Protein AF-0000000076756247 (afdb_homodimer)

Nearest PDB structures (foldseek):
  2rk9-assembly1_B  TM=7.436E-01  e=1.349E-07  Vibrio splendidus 12B01
  2rk9-assembly1_A  TM=7.660E-01  e=2.528E-07  Vibrio splendidus 12B01
  5umw-assembly3_D  TM=4.511E-01  e=8.164E-08  Streptomyces sp. CB03234
  5umw-assembly2_B  TM=4.394E-01  e=9.257E-08  Streptomyces sp. CB03234
  3ghj-assembly1_A-2  TM=4.631E-01  e=1.006E-06  uncultured bacterium

Radius of gyration: 17.35 Å; Cα contacts (8 Å, |Δi|>4): 546; chains: 2; bounding box: 45×48×36 Å

Sequence (230 aa):
MKYDNFFFPADDLATSCRFYQDVLDLPVKFDFSENGMVAFRVGNEEAAIILKERKKFPDMAPTLWIEVEDVRAKYAVLQGRNIRFLSEPFRIRTGWAVEFVDPSSNRLGLVDYQEMKYDNFFFPADDLATSCRFYQDVLDLPVKFDFSENGMVAFRVGNEEAAIILKERKKFPDMAPTLWIEVEDVRAKYAVLQGRNIRFLSEPFRIRTGWAVEFVDPSSNRLGLVDYQE

InterPro domains:
  IPR004360 Glyoxalase/fosfomycin resistance/dioxygenase domain [PF00903] (6-108)
  IPR029068 Glyoxalase/Bleomycin resistance protein/Dihydroxybiphenyl dioxygenase [G3DSA:3.10.180.10] (2-114)
  IPR029068 Glyoxalase/Bleomycin resistance protein/Dihydroxybiphenyl dioxygenase [SSF54593] (1-110)
  IPR037523 Vicinal oxygen chelate (VOC), core domain [PS51819] (2-113)

pLDDT: mean 95.87, std 4.54, range [67.0, 98.88]

Solvent-accessible surface area (backbone atoms only — not comparable to full-atom values): 12115 Å² total; per-residue (Å²): 86,38,72,43,38,36,34,36,46,18,78,46,54,70,64,38,49,49,42,44,36,71,71,67,64,29,53,77,69,44,83,40,59,94,78,35,27,39,26,28,34,40,58,85,50,86,35,31,46,31,39,34,18,31,89,80,37,73,82,57,53,62,29,47,29,34,34,45,85,48,40,65,62,50,49,60,68,45,57,82,48,100,61,53,60,78,50,70,75,41,81,51,100,55,17,34,30,35,38,32,38,48,92,56,65,48,43,36,30,39,28,22,68,60,120,85,39,74,42,39,36,35,36,45,18,80,46,54,71,65,40,49,50,42,43,36,71,72,66,64,28,51,78,67,44,83,41,59,94,77,34,27,40,26,26,34,40,58,86,49,86,37,32,46,30,39,34,20,32,90,79,36,74,82,57,52,62,30,45,30,34,34,45,84,49,41,66,63,51,49,60,69,46,57,83,47,101,62,53,62,76,48,71,74,41,81,51,98,55,16,35,31,35,37,32,37,49,91,56,65,48,40,37,30,38,29,21,69,63,118

Foldseek 3Di:
DAWAEKEAEDQDLVVVVCCCCVVVVWDWPDDPVVQQKTWTDDPPDNYTYMYGYCVNVVPDHTETEDEDAAAQVVCVVCVPPPWAWPDDWDADPQGIKTWTADPVRHIYMYGYRPD/DAWAEKEAEDQDLVVVVCCCCVVVVWDWPDDPVVQQKTWTDDPPDNYTYMYGYCVNVVPDHTETEDEDAAPQVVCVVCVPPPWAWPDDWDADPQGIKTWTADPVRHIYMYDYRPD

Secondary structure (DSSP, 8-state):
-EEEEEEEEESSHHHHHHIIIIIS-PPEEEEEGGGTEEEEE-TT-SSEEEEEETTT-TT---EEEEE-S-HHHHHHHHBTBS-EESS--EEETTEEEEEEE-TT--EEEEE----/-EEEEEEEEESSHHHHHHIIIIIS-PPEEEEEGGGTEEEEE-TT-SSEEEEEETTT-TT---EEEEE-S-HHHHHHHHBTBS-EESS--EEETTEEEEEEE-TT--EEEEE----

Structure (mmCIF, N/CA/C/O backbone):
data_AF-0000000076756247-model_v1
#
loop_
_entity.id
_entity.type
_entity.pdbx_description
1 polymer 'VOC domain-containing protein'
#
loop_
_atom_site.group_PDB
_atom_site.id
_atom_site.type_symbol
_atom_site.label_atom_id
_atom_site.label_alt_id
_atom_site.label_comp_id
_atom_site.label_asym_id
_atom_site.label_entity_id
_atom_site.label_seq_id
_atom_site.pdbx_PDB_ins_code
_atom_site.Cartn_x
_atom_site.Cartn_y
_atom_site.Cartn_z
_atom_site.occupancy
_atom_site.B_iso_or_equiv
_atom_site.auth_seq_id
_atom_site.auth_comp_id
_atom_site.auth_asym_id
_atom_site.auth_atom_id
_atom_site.pdbx_PDB_model_num
ATOM 1 N N . MET A 1 1 ? 0.875 5.777 16.453 1 92.69 1 MET A N 1
ATOM 2 C CA . MET A 1 1 ? 0.542 5.688 15.031 1 92.69 1 MET A CA 1
ATOM 3 C C . MET A 1 1 ? 0.759 4.27 14.508 1 92.69 1 MET A C 1
ATOM 5 O O . MET A 1 1 ? 1.724 3.605 14.891 1 92.69 1 MET A O 1
ATOM 9 N N . LYS A 1 2 ? -0.115 3.758 13.711 1 96.31 2 LYS A N 1
ATOM 10 C CA . LYS A 1 2 ? -0.003 2.457 13.055 1 96.31 2 LYS A CA 1
ATOM 11 C C . LYS A 1 2 ? -0.752 2.441 11.727 1 96.31 2 LYS A C 1
ATOM 13 O O . LYS A 1 2 ? -1.553 3.338 11.453 1 96.31 2 LYS A O 1
ATOM 18 N N . TYR A 1 3 ? -0.397 1.493 10.875 1 97.94 3 TYR A N 1
ATOM 19 C CA . TYR A 1 3 ? -1.181 1.31 9.664 1 97.94 3 TYR A CA 1
ATOM 20 C C . TYR A 1 3 ? -2.609 0.896 9.992 1 97.94 3 TYR A C 1
ATOM 22 O O . TYR A 1 3 ? -2.834 0.069 10.875 1 97.94 3 TYR A O 1
ATOM 30 N N . ASP A 1 4 ? -3.529 1.491 9.375 1 97.94 4 ASP A N 1
ATOM 31 C CA . ASP A 1 4 ? -4.91 1.051 9.555 1 97.94 4 ASP A CA 1
ATOM 32 C C . ASP A 1 4 ? -5.336 0.115 8.422 1 97.94 4 ASP A C 1
ATOM 34 O O . ASP A 1 4 ? -5.547 -1.079 8.648 1 97.94 4 ASP A O 1
ATOM 38 N N . ASN A 1 5 ? -5.504 0.625 7.156 1 98.19 5 ASN A N 1
ATOM 39 C CA . ASN A 1 5 ? -5.855 -0.194 6 1 98.19 5 ASN A CA 1
ATOM 40 C C . ASN A 1 5 ? -5.273 0.379 4.711 1 98.19 5 ASN A C 1
ATOM 42 O O . ASN A 1 5 ? -4.926 1.559 4.652 1 98.19 5 ASN A O 1
ATOM 46 N N . PHE A 1 6 ? -5.148 -0.53 3.723 1 98.69 6 PHE A N 1
ATOM 47 C CA . PHE A 1 6 ? -4.734 -0.19 2.367 1 98.69 6 PHE A CA 1
ATOM 48 C C . PHE A 1 6 ? -5.887 -0.378 1.386 1 98.69 6 PHE A C 1
ATOM 50 O O . PHE A 1 6 ? -6.492 -1.451 1.33 1 98.69 6 PHE A O 1
ATOM 57 N N . PHE A 1 7 ? -6.168 0.635 0.659 1 98.75 7 PHE A N 1
ATOM 58 C CA . PHE A 1 7 ? -7.309 0.591 -0.248 1 98.75 7 PHE A CA 1
ATOM 59 C C . PHE A 1 7 ? -6.844 0.534 -1.699 1 98.75 7 PHE A C 1
ATOM 61 O O . PHE A 1 7 ? -5.914 1.242 -2.086 1 98.75 7 PHE A O 1
ATOM 68 N N . PHE A 1 8 ? -7.492 -0.319 -2.48 1 98.88 8 PHE A N 1
ATOM 69 C CA . PHE A 1 8 ? -7.293 -0.397 -3.922 1 98.88 8 PHE A CA 1
ATOM 70 C C . PHE A 1 8 ? -8.633 -0.388 -4.652 1 98.88 8 PHE A C 1
ATOM 72 O O . PHE A 1 8 ? -9.602 -0.989 -4.191 1 98.88 8 PHE A O 1
ATOM 79 N N . PRO A 1 9 ? -8.648 0.328 -5.801 1 98.81 9 PRO A N 1
ATOM 80 C CA . PRO A 1 9 ? -9.852 0.225 -6.625 1 98.81 9 PRO A CA 1
ATOM 81 C C . PRO A 1 9 ? -9.992 -1.138 -7.297 1 98.81 9 PRO A C 1
ATOM 83 O O . PRO A 1 9 ? -8.992 -1.79 -7.598 1 98.81 9 PRO A O 1
ATOM 86 N N . ALA A 1 10 ? -11.188 -1.564 -7.5 1 98.75 10 ALA A N 1
ATOM 87 C CA . ALA A 1 10 ? -11.531 -2.752 -8.281 1 98.75 10 ALA A CA 1
ATOM 88 C C . ALA A 1 10 ? -12.477 -2.406 -9.422 1 98.75 10 ALA A C 1
ATOM 90 O O . ALA A 1 10 ? -13.547 -1.838 -9.203 1 98.75 10 ALA A O 1
ATOM 91 N N . ASP A 1 11 ? -12.117 -2.674 -10.672 1 98.44 11 ASP A N 1
ATOM 92 C CA . ASP A 1 11 ? -13 -2.473 -11.82 1 98.44 11 ASP A CA 1
ATOM 93 C C . ASP A 1 11 ? -14.164 -3.457 -11.797 1 98.44 11 ASP A C 1
ATOM 95 O O . ASP A 1 11 ? -15.297 -3.094 -12.117 1 98.44 11 ASP A O 1
ATOM 99 N N . ASP A 1 12 ? -13.898 -4.664 -11.492 1 97.75 12 ASP A N 1
ATOM 100 C CA . ASP A 1 12 ? -14.836 -5.75 -11.234 1 97.75 12 ASP A CA 1
ATOM 101 C C . ASP A 1 12 ? -14.508 -6.473 -9.93 1 97.75 12 ASP A C 1
ATOM 103 O O . ASP A 1 12 ? -13.5 -7.168 -9.836 1 97.75 12 ASP A O 1
ATOM 107 N N . LEU A 1 13 ? -15.406 -6.289 -8.969 1 98.12 13 LEU A N 1
ATOM 108 C CA . LEU A 1 13 ? -15.109 -6.738 -7.613 1 98.12 13 LEU A CA 1
ATOM 109 C C . LEU A 1 13 ? -14.938 -8.25 -7.57 1 98.12 13 LEU A C 1
ATOM 111 O O . LEU A 1 13 ? -14.016 -8.758 -6.922 1 98.12 13 LEU A O 1
ATOM 115 N N . ALA A 1 14 ? -15.82 -8.992 -8.234 1 97.31 14 ALA A N 1
ATOM 116 C CA . ALA A 1 14 ? -15.75 -10.453 -8.227 1 97.31 14 ALA A CA 1
ATOM 117 C C . ALA A 1 14 ? -14.43 -10.945 -8.812 1 97.31 14 ALA A C 1
ATOM 119 O O . ALA A 1 14 ? -13.797 -11.844 -8.25 1 97.31 14 ALA A O 1
ATOM 120 N N . THR A 1 15 ? -14.039 -10.406 -9.93 1 97.06 15 THR A N 1
ATOM 121 C CA . THR A 1 15 ? -12.781 -10.766 -10.57 1 97.06 15 THR A CA 1
ATOM 122 C C . THR A 1 15 ? -11.602 -10.445 -9.664 1 97.06 15 THR A C 1
ATOM 124 O O . THR A 1 15 ? -10.68 -11.25 -9.523 1 97.06 15 THR A O 1
ATOM 127 N N . SER A 1 16 ? -11.602 -9.289 -9.102 1 97.81 16 SER A N 1
ATOM 128 C CA . SER A 1 16 ? -10.531 -8.906 -8.188 1 97.81 16 SER A CA 1
ATOM 129 C C . SER A 1 16 ? -10.477 -9.82 -6.977 1 97.81 16 SER A C 1
ATOM 131 O O . SER A 1 16 ? -9.391 -10.227 -6.543 1 97.81 16 SER A O 1
ATOM 133 N N . CYS A 1 17 ? -11.586 -10.117 -6.426 1 97.75 17 CYS A N 1
ATOM 134 C CA . CYS A 1 17 ? -11.625 -10.992 -5.258 1 97.75 17 CYS A CA 1
ATOM 135 C C . CYS A 1 17 ? -11.023 -12.352 -5.57 1 97.75 17 CYS A C 1
ATOM 137 O O . CYS A 1 17 ? -10.281 -12.914 -4.762 1 97.75 17 CYS A O 1
ATOM 139 N N . ARG A 1 18 ? -11.328 -12.898 -6.699 1 96.06 18 ARG A N 1
ATOM 140 C CA . ARG A 1 18 ? -10.758 -14.18 -7.109 1 96.06 18 ARG A CA 1
ATOM 141 C C . ARG A 1 18 ? -9.234 -14.094 -7.191 1 96.06 18 ARG A C 1
ATOM 143 O O . ARG A 1 18 ? -8.531 -15.023 -6.793 1 96.06 18 ARG A O 1
ATOM 150 N N . PHE A 1 19 ? -8.797 -13 -7.656 1 96.75 19 PHE A N 1
ATOM 151 C CA . PHE A 1 19 ? -7.355 -12.789 -7.758 1 96.75 19 PHE A CA 1
ATOM 152 C C . PHE A 1 19 ? -6.711 -12.781 -6.375 1 96.75 19 PHE A C 1
ATOM 154 O O . PHE A 1 19 ? -5.727 -13.484 -6.137 1 96.75 19 PHE A O 1
ATOM 161 N N . TYR A 1 20 ? -7.203 -11.992 -5.484 1 97.88 20 TYR A N 1
ATOM 162 C CA . TYR A 1 20 ? -6.613 -11.836 -4.16 1 97.88 20 TYR A CA 1
ATOM 163 C C . TYR A 1 20 ? -6.707 -13.133 -3.365 1 97.88 20 TYR A C 1
ATOM 165 O O . TYR A 1 20 ? -5.801 -13.469 -2.602 1 97.88 20 TYR A O 1
ATOM 173 N N . GLN A 1 21 ? -7.758 -13.898 -3.578 1 96.12 21 GLN A N 1
ATOM 174 C CA . GLN A 1 21 ? -7.93 -15.156 -2.857 1 96.12 21 GLN A CA 1
ATOM 175 C C . GLN A 1 21 ? -7.094 -16.266 -3.479 1 96.12 21 GLN A C 1
ATOM 177 O O . GLN A 1 21 ? -6.355 -16.969 -2.777 1 96.12 21 GLN A O 1
ATOM 182 N N . ASP A 1 22 ? -7.16 -16.438 -4.758 1 90.12 22 ASP A N 1
ATOM 183 C CA . ASP A 1 22 ? -6.625 -17.625 -5.41 1 90.12 22 ASP A CA 1
ATOM 184 C C . ASP A 1 22 ? -5.164 -17.422 -5.801 1 90.12 22 ASP A C 1
ATOM 186 O O . ASP A 1 22 ? -4.383 -18.375 -5.812 1 90.12 22 ASP A O 1
ATOM 190 N N . VAL A 1 23 ? -4.895 -16.203 -6.16 1 89 23 VAL A N 1
ATOM 191 C CA . VAL A 1 23 ? -3.539 -15.938 -6.637 1 89 23 VAL A CA 1
ATOM 192 C C . VAL A 1 23 ? -2.654 -15.516 -5.469 1 89 23 VAL A C 1
ATOM 194 O O . VAL A 1 23 ? -1.531 -16 -5.324 1 89 23 VAL A O 1
ATOM 197 N N . LEU A 1 24 ? -3.131 -14.656 -4.617 1 94 24 LEU A N 1
ATOM 198 C CA . LEU A 1 24 ? -2.32 -14.141 -3.521 1 94 24 LEU A CA 1
ATOM 199 C C . LEU A 1 24 ? -2.525 -14.961 -2.252 1 94 24 LEU A C 1
ATOM 201 O O . LEU A 1 24 ? -1.785 -14.805 -1.28 1 94 24 LEU A O 1
ATOM 205 N N . ASP A 1 25 ? -3.525 -15.82 -2.289 1 94.44 25 ASP A N 1
ATOM 206 C CA . ASP A 1 25 ? -3.822 -16.688 -1.152 1 94.44 25 ASP A CA 1
ATOM 207 C C . ASP A 1 25 ? -4.164 -15.867 0.089 1 94.44 25 ASP A C 1
ATOM 209 O O . ASP A 1 25 ? -3.688 -16.172 1.187 1 94.44 25 ASP A O 1
ATOM 213 N N . LEU A 1 26 ? -4.91 -14.82 -0.09 1 97.56 26 LEU A N 1
ATOM 214 C CA . LEU A 1 26 ? -5.34 -14 1.037 1 97.56 26 LEU A CA 1
ATOM 215 C C . LEU A 1 26 ? -6.789 -14.305 1.407 1 97.56 26 LEU A C 1
ATOM 217 O O . LEU A 1 26 ? -7.684 -14.203 0.565 1 97.56 26 LEU A O 1
ATOM 221 N N . PRO A 1 27 ? -6.98 -14.648 2.67 1 97.94 27 PRO A N 1
ATOM 222 C CA . PRO A 1 27 ? -8.367 -14.898 3.084 1 97.94 27 PRO A CA 1
ATOM 223 C C . PRO A 1 27 ? -9.18 -13.617 3.234 1 97.94 27 PRO A C 1
ATOM 225 O O . PRO A 1 27 ? -8.625 -12.57 3.598 1 97.94 27 PRO A O 1
ATOM 228 N N . VAL A 1 28 ? -10.484 -13.766 3.07 1 98.38 28 VAL A N 1
ATOM 229 C CA . VAL A 1 28 ? -11.391 -12.641 3.289 1 98.38 28 VAL A CA 1
ATOM 230 C C . VAL A 1 28 ? -11.5 -12.352 4.785 1 98.38 28 VAL A C 1
ATOM 232 O O . VAL A 1 28 ? -11.711 -13.258 5.59 1 98.38 28 VAL A O 1
ATOM 235 N N . LYS A 1 29 ? -11.297 -11.117 5.148 1 98.19 29 LYS A N 1
ATOM 236 C CA . LYS A 1 29 ? -11.461 -10.648 6.523 1 98.19 29 LYS A CA 1
ATOM 237 C C . LYS A 1 29 ? -12.898 -10.203 6.781 1 98.19 29 LYS A C 1
ATOM 239 O O . LYS A 1 29 ? -13.508 -10.594 7.777 1 98.19 29 LYS A O 1
ATOM 244 N N . PHE A 1 30 ? -13.43 -9.312 5.875 1 97.38 30 PHE A N 1
ATOM 245 C CA . PHE A 1 30 ? -14.812 -8.852 5.871 1 97.38 30 PHE A CA 1
ATOM 246 C C . PHE A 1 30 ? -15.359 -8.781 4.449 1 97.38 30 PHE A C 1
ATOM 248 O O . PHE A 1 30 ? -14.672 -8.312 3.539 1 97.38 30 PHE A O 1
ATOM 255 N N . ASP A 1 31 ? -16.562 -9.281 4.359 1 97.81 31 ASP A N 1
ATOM 256 C CA . ASP A 1 31 ? -17.234 -9.242 3.066 1 97.81 31 ASP A CA 1
ATOM 257 C C . ASP A 1 31 ? -18.406 -8.266 3.094 1 97.81 31 ASP A C 1
ATOM 259 O O . ASP A 1 31 ? -19.484 -8.594 3.598 1 97.81 31 ASP A O 1
ATOM 263 N N . PHE A 1 32 ? -18.156 -7.121 2.553 1 96.56 32 PHE A N 1
ATOM 264 C CA . PHE A 1 32 ? -19.203 -6.113 2.367 1 96.56 32 PHE A CA 1
ATOM 265 C C . PHE A 1 32 ? -19.469 -5.883 0.886 1 96.56 32 PHE A C 1
ATOM 267 O O . PHE A 1 32 ? -19.578 -4.734 0.441 1 96.56 32 PHE A O 1
ATOM 274 N N . SER A 1 33 ? -19.453 -6.887 0.134 1 96.25 33 SER A N 1
ATOM 275 C CA . SER A 1 33 ? -19.609 -6.801 -1.316 1 96.25 33 SER A CA 1
ATOM 276 C C . SER A 1 33 ? -20.906 -6.105 -1.702 1 96.25 33 SER A C 1
ATOM 278 O O . SER A 1 33 ? -20.969 -5.434 -2.734 1 96.25 33 SER A O 1
ATOM 280 N N . GLU A 1 34 ? -21.938 -6.27 -0.899 1 96 34 GLU A N 1
ATOM 281 C CA . GLU A 1 34 ? -23.188 -5.566 -1.158 1 96 34 GLU A CA 1
ATOM 282 C C . GLU A 1 34 ? -22.984 -4.055 -1.183 1 96 34 GLU A C 1
ATOM 284 O O . GLU A 1 34 ? -23.703 -3.334 -1.875 1 96 34 GLU A O 1
ATOM 289 N N . ASN A 1 35 ? -21.984 -3.566 -0.46 1 96.5 35 ASN A N 1
ATOM 290 C CA . ASN A 1 35 ? -21.641 -2.148 -0.426 1 96.5 35 ASN A CA 1
ATOM 291 C C . ASN A 1 35 ? -20.438 -1.843 -1.323 1 96.5 35 ASN A C 1
ATOM 293 O O . ASN A 1 35 ? -19.875 -0.745 -1.268 1 96.5 35 ASN A O 1
ATOM 297 N N . GLY A 1 36 ? -19.984 -2.828 -2.08 1 97.88 36 GLY A N 1
ATOM 298 C CA . GLY A 1 36 ? -18.922 -2.631 -3.041 1 97.88 36 GLY A CA 1
ATOM 299 C C . GLY A 1 36 ? -17.531 -2.727 -2.422 1 97.88 36 GLY A C 1
ATOM 300 O O . GLY A 1 36 ? -16.562 -2.201 -2.971 1 97.88 36 GLY A O 1
ATOM 301 N N . MET A 1 37 ? -17.422 -3.385 -1.288 1 98.31 37 MET A N 1
ATOM 302 C CA . MET A 1 37 ? -16.141 -3.475 -0.603 1 98.31 37 MET A CA 1
ATOM 303 C C . MET A 1 37 ? -15.867 -4.898 -0.13 1 98.31 37 MET A C 1
ATOM 305 O O . MET A 1 37 ? -16.781 -5.586 0.334 1 98.31 37 MET A O 1
ATOM 309 N N . VAL A 1 38 ? -14.617 -5.34 -0.18 1 98.75 38 VAL A N 1
ATOM 310 C CA . VAL A 1 38 ? -14.156 -6.586 0.425 1 98.75 38 VAL A CA 1
ATOM 311 C C . VAL A 1 38 ? -12.773 -6.379 1.039 1 98.75 38 VAL A C 1
ATOM 313 O O . VAL A 1 38 ? -11.891 -5.777 0.417 1 98.75 38 VAL A O 1
ATOM 316 N N . ALA A 1 39 ? -12.625 -6.852 2.238 1 98.75 39 ALA A N 1
ATOM 317 C CA . ALA A 1 39 ? -11.359 -6.734 2.951 1 98.75 39 ALA A CA 1
ATOM 318 C C . ALA A 1 39 ? -10.641 -8.078 3.023 1 98.75 39 ALA A C 1
ATOM 320 O O . ALA A 1 39 ? -11.273 -9.117 3.248 1 98.75 39 ALA A O 1
ATOM 321 N N . PHE A 1 40 ? -9.32 -8.031 2.83 1 98.81 40 PHE A N 1
ATOM 322 C CA . PHE A 1 40 ? -8.492 -9.227 2.861 1 98.81 40 PHE A CA 1
ATOM 323 C C . PHE A 1 40 ? -7.461 -9.141 3.982 1 98.81 40 PHE A C 1
ATOM 325 O O . PHE A 1 40 ? -6.898 -8.078 4.238 1 98.81 40 PHE A O 1
ATOM 332 N N . ARG A 1 41 ? -7.23 -10.273 4.586 1 98.25 41 ARG A N 1
ATOM 333 C CA . ARG A 1 41 ? -6.227 -10.398 5.633 1 98.25 41 ARG A CA 1
ATOM 334 C C . ARG A 1 41 ? -4.855 -10.719 5.047 1 98.25 41 ARG A C 1
ATOM 336 O O . ARG A 1 41 ? -4.746 -11.531 4.125 1 98.25 41 ARG A O 1
ATOM 343 N N . VAL A 1 42 ? -3.863 -10.094 5.613 1 98.12 42 VAL A N 1
ATOM 344 C CA . VAL A 1 42 ? -2.48 -10.453 5.312 1 98.12 42 VAL A CA 1
ATOM 345 C C . VAL A 1 42 ? -1.819 -11.047 6.551 1 98.12 42 VAL A C 1
ATOM 347 O O . VAL A 1 42 ? -1.425 -10.32 7.465 1 98.12 42 VAL A O 1
ATOM 350 N N . GLY A 1 43 ? -1.672 -12.367 6.504 1 96.44 43 GLY A N 1
ATOM 351 C CA . GLY A 1 43 ? -1.174 -13.023 7.703 1 96.44 43 GLY A CA 1
ATOM 352 C C . GLY A 1 43 ? -1.948 -12.656 8.9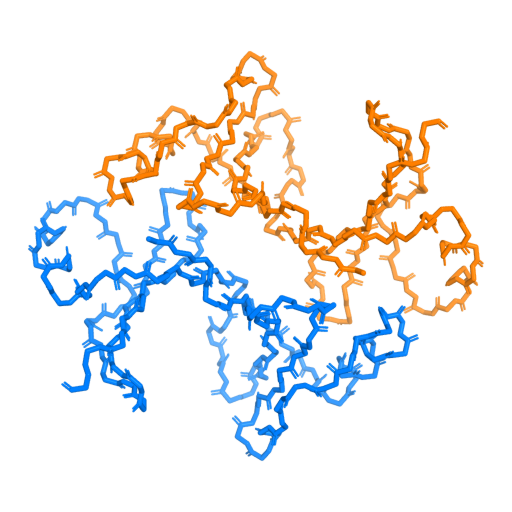53 1 96.44 43 GLY A C 1
ATOM 353 O O . GLY A 1 43 ? -3.18 -12.711 8.969 1 96.44 43 GLY A O 1
ATOM 354 N N . ASN A 1 44 ? -1.239 -12.273 10.008 1 95.69 44 ASN A N 1
ATOM 355 C CA . ASN A 1 44 ? -1.852 -11.898 11.273 1 95.69 44 ASN A CA 1
ATOM 356 C C . ASN A 1 44 ? -1.859 -10.383 11.469 1 95.69 44 ASN A C 1
ATOM 358 O O . ASN A 1 44 ? -2.016 -9.898 12.594 1 95.69 44 ASN A O 1
ATOM 362 N N . GLU A 1 45 ? -1.695 -9.68 10.391 1 96.25 45 GLU A N 1
ATOM 363 C CA . GLU A 1 45 ? -1.692 -8.219 10.453 1 96.25 45 GLU A CA 1
ATOM 364 C C . GLU A 1 45 ? -3.078 -7.684 10.797 1 96.25 45 GLU A C 1
ATOM 366 O O . GLU A 1 45 ? -4.09 -8.227 10.352 1 96.25 45 GLU A O 1
ATOM 371 N N . GLU A 1 46 ? -3.131 -6.637 11.57 1 95.5 46 GLU A N 1
ATOM 372 C CA . GLU A 1 46 ? -4.398 -5.977 11.867 1 95.5 46 GLU A CA 1
ATOM 373 C C . GLU A 1 46 ? -4.949 -5.254 10.641 1 95.5 46 GLU A C 1
ATOM 375 O O . GLU A 1 46 ? -6.137 -5.363 10.336 1 95.5 46 GLU A O 1
ATOM 380 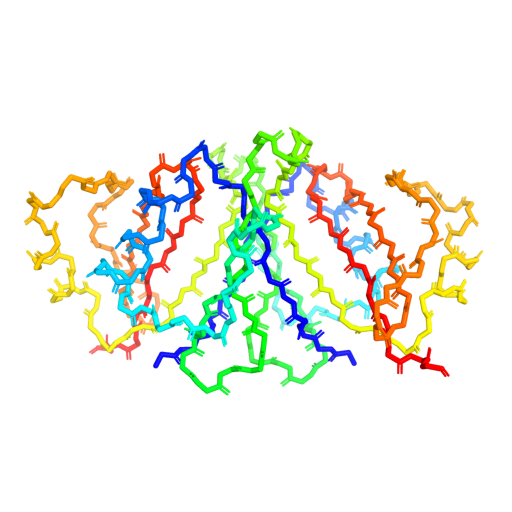N N . ALA A 1 47 ? -4.137 -4.5 9.969 1 97.69 47 ALA A N 1
ATOM 381 C CA . ALA A 1 47 ? -4.555 -3.779 8.766 1 97.69 47 ALA A CA 1
ATOM 382 C C . ALA A 1 47 ? -4.992 -4.75 7.672 1 97.69 47 ALA A C 1
ATOM 384 O O . ALA A 1 47 ? -4.426 -5.84 7.539 1 97.69 47 ALA A O 1
ATOM 385 N N . ALA A 1 48 ? -5.93 -4.336 6.879 1 98.5 48 ALA A N 1
ATOM 386 C CA . ALA A 1 48 ? -6.402 -5.137 5.754 1 98.5 48 ALA A CA 1
ATOM 387 C C . ALA A 1 48 ? -6.113 -4.445 4.426 1 98.5 48 ALA A C 1
ATOM 389 O O . ALA A 1 48 ? -5.859 -3.238 4.387 1 98.5 48 ALA A O 1
ATOM 390 N N . ILE A 1 49 ? -6.031 -5.242 3.398 1 98.88 49 ILE A N 1
ATOM 391 C CA . ILE A 1 49 ? -6.238 -4.719 2.055 1 98.88 49 ILE A CA 1
ATOM 392 C C . ILE A 1 49 ? -7.73 -4.645 1.75 1 98.88 49 ILE A C 1
ATOM 394 O O . ILE A 1 49 ? -8.43 -5.66 1.801 1 98.88 49 ILE A O 1
ATOM 398 N N . ILE A 1 50 ? -8.211 -3.482 1.436 1 98.81 50 ILE A N 1
ATOM 399 C CA . ILE A 1 50 ? -9.641 -3.32 1.169 1 98.81 50 ILE A CA 1
ATOM 400 C C . ILE A 1 50 ? -9.852 -2.924 -0.29 1 98.81 50 ILE A C 1
ATOM 402 O O . ILE A 1 50 ? -9.359 -1.883 -0.734 1 98.81 50 ILE A O 1
ATOM 406 N N . LEU A 1 51 ? -10.531 -3.754 -0.989 1 98.88 51 LEU A N 1
ATOM 407 C CA . LEU A 1 51 ? -10.953 -3.441 -2.352 1 98.88 51 LEU A CA 1
ATOM 408 C C . LEU A 1 51 ? -12.242 -2.629 -2.354 1 98.88 51 LEU A C 1
ATOM 410 O O . LEU A 1 51 ? -13.172 -2.934 -1.603 1 98.88 51 LEU A O 1
ATOM 414 N N . LYS A 1 52 ? -12.289 -1.57 -3.164 1 98.75 52 LYS A N 1
ATOM 415 C CA . LYS A 1 52 ? -13.477 -0.755 -3.377 1 98.75 52 LYS A CA 1
ATOM 416 C C . LYS A 1 52 ? -13.852 -0.705 -4.855 1 98.75 52 LYS A C 1
ATOM 418 O O . LYS A 1 52 ? -13.055 -0.276 -5.691 1 98.75 52 LYS A O 1
ATOM 423 N N . GLU A 1 53 ? -15.039 -1.058 -5.094 1 98.69 53 GLU A N 1
ATOM 424 C CA . GLU A 1 53 ? -15.5 -1.143 -6.477 1 98.69 53 GLU A CA 1
ATOM 425 C C . GLU A 1 53 ? -15.703 0.246 -7.078 1 98.69 53 GLU A C 1
ATOM 427 O O . GLU A 1 53 ? -16.422 1.074 -6.508 1 98.69 53 GLU A O 1
ATOM 432 N N . ARG A 1 54 ? -15.234 0.442 -8.32 1 98.06 54 ARG A N 1
ATOM 433 C CA . ARG A 1 54 ? -15.242 1.766 -8.93 1 98.06 54 ARG A CA 1
ATOM 434 C C . ARG A 1 54 ? -16.672 2.223 -9.219 1 98.06 54 ARG A C 1
ATOM 436 O O . ARG A 1 54 ? -16.969 3.416 -9.164 1 98.06 54 ARG A O 1
ATOM 443 N N . LYS A 1 55 ? -17.531 1.309 -9.5 1 97.25 55 LYS A N 1
ATOM 444 C CA . LYS A 1 55 ? -18.922 1.667 -9.766 1 97.25 55 LYS A CA 1
ATOM 445 C C . LYS A 1 55 ? -19.547 2.41 -8.586 1 97.25 55 LYS A C 1
ATOM 447 O O . LYS A 1 55 ? -20.344 3.334 -8.773 1 97.25 55 LYS A O 1
ATOM 452 N N . LYS A 1 56 ? -19.25 2.061 -7.422 1 97.62 56 LYS A N 1
ATOM 453 C CA . LYS A 1 56 ? -1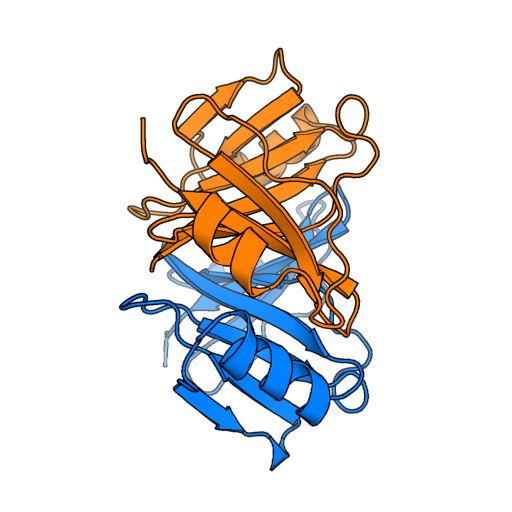9.781 2.662 -6.203 1 97.62 56 LYS A CA 1
ATOM 454 C C . LYS A 1 56 ? -18.844 3.748 -5.672 1 97.62 56 LYS A C 1
ATOM 456 O O . LYS A 1 56 ? -19.297 4.703 -5.035 1 97.62 56 LYS A O 1
ATOM 461 N N . PHE A 1 57 ? -17.594 3.584 -5.934 1 97.62 57 PHE A N 1
ATOM 462 C CA . PHE A 1 57 ? -16.578 4.539 -5.523 1 97.62 57 PHE A CA 1
ATOM 463 C C . PHE A 1 57 ? -15.773 5.02 -6.723 1 97.62 57 PHE A C 1
ATOM 465 O O . PHE A 1 57 ? -14.594 4.684 -6.863 1 97.62 57 PHE A O 1
ATOM 472 N N . PRO A 1 58 ? -16.297 5.891 -7.516 1 97.06 58 PRO A N 1
ATOM 473 C CA . PRO A 1 58 ? -15.695 6.234 -8.812 1 97.06 58 PRO A CA 1
ATOM 474 C C . PRO A 1 58 ? -14.367 6.973 -8.672 1 97.06 58 PRO A C 1
ATOM 476 O O . PRO A 1 58 ? -13.539 6.938 -9.586 1 97.06 58 PRO A O 1
ATOM 479 N N . ASP A 1 59 ? -14.102 7.562 -7.527 1 96.5 59 ASP A N 1
ATOM 480 C CA . ASP A 1 59 ? -12.875 8.336 -7.371 1 96.5 59 ASP A CA 1
ATOM 481 C C . ASP A 1 59 ? -11.812 7.543 -6.617 1 96.5 59 ASP A C 1
ATOM 483 O O . ASP A 1 59 ? -10.766 8.086 -6.254 1 96.5 59 ASP A O 1
ATOM 487 N N . MET A 1 60 ? -12.062 6.293 -6.406 1 97.06 60 MET A N 1
ATOM 488 C CA . MET A 1 60 ? -11.141 5.484 -5.609 1 97.06 60 MET A CA 1
ATOM 489 C C . MET A 1 60 ? -9.789 5.352 -6.309 1 97.06 60 MET A C 1
ATOM 491 O O . MET A 1 60 ? -9.734 5.16 -7.523 1 97.06 60 MET A O 1
ATOM 495 N N . ALA A 1 61 ? -8.75 5.551 -5.559 1 98 61 ALA A N 1
ATOM 496 C CA . ALA A 1 61 ? -7.359 5.34 -5.953 1 98 61 ALA A CA 1
ATOM 497 C C . ALA A 1 61 ? -6.586 4.613 -4.859 1 98 61 ALA A C 1
ATOM 499 O O . ALA A 1 61 ? -7.051 4.516 -3.719 1 98 61 ALA A O 1
ATOM 500 N N . PRO A 1 62 ? -5.441 4.008 -5.211 1 98.75 62 PRO A N 1
ATOM 501 C CA . PRO A 1 62 ? -4.645 3.428 -4.125 1 98.75 62 PRO A CA 1
ATOM 502 C C . PRO A 1 62 ? -4.402 4.406 -2.98 1 98.75 62 PRO A C 1
ATOM 504 O O . PRO A 1 62 ? -3.971 5.539 -3.211 1 98.75 62 PRO A O 1
ATOM 507 N N . THR A 1 63 ? -4.836 3.986 -1.8 1 98.75 63 THR A N 1
ATOM 508 C CA . THR A 1 63 ? -4.832 4.875 -0.643 1 98.75 63 THR A CA 1
ATOM 509 C C . THR A 1 63 ? -4.355 4.137 0.604 1 98.75 63 THR A C 1
ATOM 511 O O . THR A 1 63 ? -4.785 3.01 0.868 1 98.75 63 THR A O 1
ATOM 514 N N . LEU A 1 64 ? -3.453 4.719 1.369 1 98.69 64 LEU A N 1
ATOM 515 C CA . LEU A 1 64 ? -3.002 4.199 2.656 1 98.69 64 LEU A CA 1
ATOM 516 C C . LEU A 1 64 ? -3.562 5.035 3.805 1 98.69 64 LEU A C 1
ATOM 518 O O . LEU A 1 64 ? -3.396 6.258 3.826 1 98.69 64 LEU A O 1
ATOM 522 N N . TRP A 1 65 ? -4.25 4.383 4.703 1 98.56 65 TRP A N 1
ATOM 523 C CA . TRP A 1 65 ? -4.723 5.07 5.902 1 98.56 65 TRP A CA 1
ATOM 524 C C . TRP A 1 65 ? -3.793 4.805 7.082 1 98.56 65 TRP A C 1
ATOM 526 O O . TRP A 1 65 ? -3.373 3.668 7.309 1 98.56 65 TRP A O 1
ATOM 536 N N . ILE A 1 66 ? -3.545 5.844 7.805 1 98.25 66 ILE A N 1
ATOM 537 C CA . ILE A 1 66 ? -2.744 5.789 9.023 1 98.25 66 ILE A CA 1
ATOM 538 C C . ILE A 1 66 ? -3.588 6.227 10.219 1 98.25 66 ILE A C 1
ATOM 540 O O . ILE A 1 66 ? -4.328 7.211 10.133 1 98.25 66 ILE A O 1
ATOM 544 N N . GLU A 1 67 ? -3.453 5.449 11.266 1 97.81 67 GLU A N 1
ATOM 545 C CA . GLU A 1 67 ? -4.172 5.797 12.484 1 97.81 67 GLU A CA 1
ATOM 546 C C . GLU A 1 67 ? -3.445 6.895 13.258 1 97.81 67 GLU A C 1
ATOM 548 O O . GLU A 1 67 ? -2.23 6.824 13.453 1 97.81 67 GLU A O 1
ATOM 553 N N . VAL A 1 68 ? -4.184 7.898 13.68 1 96.56 68 VAL A N 1
ATOM 554 C CA . VAL A 1 68 ? -3.676 8.961 14.539 1 96.56 68 VAL A CA 1
ATOM 555 C C . VAL A 1 68 ? -4.57 9.094 15.773 1 96.56 68 VAL A C 1
ATOM 557 O O . VAL A 1 68 ? -5.617 8.453 15.859 1 96.56 68 VAL A O 1
ATOM 560 N N . GLU A 1 69 ? -4.129 9.883 16.734 1 95.69 69 GLU A N 1
ATOM 561 C CA . GLU A 1 69 ? -4.871 10.008 17.984 1 95.69 69 GLU A CA 1
ATOM 562 C C . GLU A 1 69 ? -6.172 10.781 17.766 1 95.69 69 GLU A C 1
ATOM 564 O O . GLU A 1 69 ? -7.207 10.438 18.344 1 95.69 69 GLU A O 1
ATOM 569 N N . ASP A 1 70 ? -6.113 11.836 17.031 1 96.81 70 ASP A N 1
ATOM 570 C CA . ASP A 1 70 ? -7.238 12.75 16.859 1 96.81 70 ASP A CA 1
ATOM 571 C C . ASP A 1 70 ? -7.215 13.398 15.477 1 96.81 70 ASP A C 1
ATOM 573 O O . ASP A 1 70 ? -6.516 14.391 15.266 1 96.81 70 ASP A O 1
ATOM 577 N N . VAL A 1 71 ? -8.109 12.984 14.586 1 97.06 71 VAL A N 1
ATOM 578 C CA . VAL A 1 71 ? -8.141 13.422 13.195 1 97.06 71 VAL A CA 1
ATOM 579 C C . VAL A 1 71 ? -8.539 14.898 13.125 1 97.06 71 VAL A C 1
ATOM 581 O O . VAL A 1 71 ? -7.934 15.672 12.391 1 97.06 71 VAL A O 1
ATOM 584 N N . ARG A 1 72 ? -9.555 15.258 13.914 1 96.56 72 ARG A N 1
ATOM 585 C CA . ARG A 1 72 ? -10.086 16.609 13.859 1 96.56 72 ARG A CA 1
ATOM 586 C C . ARG A 1 72 ? -9.047 17.625 14.352 1 96.56 72 ARG A C 1
ATOM 588 O O . ARG A 1 72 ? -8.906 18.703 13.766 1 96.56 72 ARG A O 1
ATOM 595 N N . ALA A 1 73 ? -8.336 17.297 15.398 1 95.31 73 ALA A N 1
ATOM 596 C CA . ALA A 1 73 ? -7.273 18.172 15.898 1 95.31 73 ALA A CA 1
ATOM 597 C C . ALA A 1 73 ? -6.152 18.312 14.875 1 95.31 73 ALA A C 1
ATOM 599 O O . ALA A 1 73 ? -5.652 19.422 14.641 1 95.31 73 ALA A O 1
ATOM 600 N N . LYS A 1 74 ? -5.777 17.203 14.273 1 93.75 74 LYS A N 1
ATOM 601 C CA . LYS A 1 74 ? -4.727 17.234 13.266 1 93.75 74 LYS A CA 1
ATOM 602 C C . LYS A 1 74 ? -5.152 18.062 12.055 1 93.75 74 LYS A C 1
ATOM 604 O O . LYS A 1 74 ? -4.363 18.844 11.516 1 93.75 74 LYS A O 1
ATOM 609 N N . TYR A 1 75 ? -6.359 17.812 11.602 1 95.25 75 TYR A N 1
ATOM 610 C CA . TYR A 1 75 ? -6.91 18.578 10.492 1 95.25 75 TYR A CA 1
ATOM 611 C C . TYR A 1 75 ? -6.855 20.062 10.773 1 95.25 75 TYR A C 1
ATOM 613 O O . TYR A 1 75 ? -6.445 20.859 9.914 1 95.25 75 TYR A O 1
ATOM 621 N N . ALA A 1 76 ? -7.262 20.469 11.93 1 94.31 76 ALA A N 1
ATOM 622 C CA . ALA A 1 76 ? -7.301 21.875 12.305 1 94.31 76 ALA A CA 1
ATOM 623 C C . ALA A 1 76 ? -5.91 22.5 12.258 1 94.31 76 ALA A C 1
ATOM 625 O O . ALA A 1 76 ? -5.746 23.641 11.805 1 94.31 76 ALA A O 1
ATOM 626 N N . VAL A 1 77 ? -4.941 21.766 12.703 1 90.31 77 VAL A N 1
ATOM 627 C CA . VAL A 1 77 ? -3.574 22.266 12.742 1 90.31 77 VAL A CA 1
ATOM 628 C C . VAL A 1 77 ? -3.018 22.359 11.32 1 90.31 77 VAL A C 1
ATOM 630 O O . VAL A 1 77 ? -2.209 23.25 11.031 1 90.31 77 VAL A O 1
ATOM 633 N N . LEU A 1 78 ? -3.469 21.5 10.531 1 89.88 78 LEU A N 1
ATOM 634 C CA . LEU A 1 78 ? -2.918 21.422 9.188 1 89.88 78 LEU A CA 1
ATOM 635 C C . LEU A 1 78 ? -3.666 22.359 8.242 1 89.88 78 LEU A C 1
ATOM 637 O O . LEU A 1 78 ? -3.223 22.594 7.117 1 89.88 78 LEU A O 1
ATOM 641 N N . GLN A 1 79 ? -4.785 22.797 8.844 1 85.25 79 GLN A N 1
ATOM 642 C CA . GLN A 1 79 ? -5.531 23.781 8.062 1 85.25 79 GLN A CA 1
ATOM 643 C C . GLN A 1 79 ? -4.695 25.031 7.805 1 85.25 79 GLN A C 1
ATOM 645 O O . GLN A 1 79 ? -4.078 25.562 8.727 1 85.25 79 GLN A O 1
ATOM 650 N N . GLY A 1 80 ? -4.312 25.281 6.602 1 78.06 80 GLY A N 1
ATOM 651 C CA . GLY A 1 80 ? -3.512 26.438 6.27 1 78.06 80 GLY A CA 1
ATOM 652 C C . GLY A 1 80 ? -2.15 26.094 5.699 1 78.06 80 GLY A C 1
ATOM 653 O O . GLY A 1 80 ? -1.446 26.953 5.176 1 78.06 80 GLY A O 1
ATOM 654 N N . ARG A 1 81 ? -1.956 24.953 6.074 1 80.19 81 ARG A N 1
ATOM 655 C CA . ARG A 1 81 ? -0.738 24.484 5.422 1 80.19 81 ARG A CA 1
ATOM 656 C C . ARG A 1 81 ? -1.011 24.078 3.975 1 80.19 81 ARG A C 1
ATOM 658 O O . ARG A 1 81 ? -2.164 24.062 3.539 1 80.19 81 ARG A O 1
ATOM 665 N N . ASN A 1 82 ? -0.241 24.297 3.004 1 83.75 82 ASN A N 1
ATOM 666 C CA . ASN A 1 82 ? -0.353 23.969 1.586 1 83.75 82 ASN A CA 1
ATOM 667 C C . ASN A 1 82 ? -0.602 22.469 1.374 1 83.75 82 ASN A C 1
ATOM 669 O O . ASN A 1 82 ? 0.132 21.812 0.634 1 83.75 82 ASN A O 1
ATOM 673 N N . ILE A 1 83 ? -1.657 21.984 2.141 1 89.69 83 ILE A N 1
ATOM 674 C CA . ILE A 1 83 ? -2.086 20.609 1.967 1 89.69 83 ILE A CA 1
ATOM 675 C C . ILE A 1 83 ? -3.412 20.562 1.212 1 89.69 83 ILE A C 1
ATOM 677 O O . ILE A 1 83 ? -4.316 21.359 1.494 1 89.69 83 ILE A O 1
ATOM 681 N N . ARG A 1 84 ? -3.471 19.734 0.281 1 93.38 84 ARG A N 1
ATOM 682 C CA . ARG A 1 84 ? -4.703 19.547 -0.479 1 93.38 84 ARG A CA 1
ATOM 683 C C . ARG A 1 84 ? -5.543 18.422 0.111 1 93.38 84 ARG A C 1
ATOM 685 O O . ARG A 1 84 ? -5.305 17.25 -0.18 1 93.38 84 ARG A O 1
ATOM 692 N N . PHE A 1 85 ? -6.559 18.797 0.855 1 95.38 85 PHE A N 1
ATOM 693 C CA . PHE A 1 85 ? -7.523 17.844 1.401 1 95.38 85 PHE A CA 1
ATOM 694 C C . PHE A 1 85 ? -8.578 17.484 0.361 1 95.38 85 PHE A C 1
ATOM 696 O O . PHE A 1 85 ? -9.023 18.328 -0.403 1 95.38 85 PHE A O 1
ATOM 703 N N . LEU A 1 86 ? -8.93 16.25 0.382 1 95.44 86 LEU A N 1
ATOM 704 C CA . LEU A 1 86 ? -9.969 15.781 -0.531 1 95.44 86 LEU A CA 1
ATOM 705 C C . LEU A 1 86 ? -11.352 15.891 0.11 1 95.44 86 LEU A C 1
ATOM 707 O O . LEU A 1 86 ? -12.367 15.797 -0.578 1 95.44 86 LEU A O 1
ATOM 711 N N . SER A 1 87 ? -11.383 16.062 1.401 1 91.12 87 SER A N 1
ATOM 712 C CA . SER A 1 87 ? -12.594 16.297 2.182 1 91.12 87 SER A CA 1
ATOM 713 C C . SER A 1 87 ? -12.266 16.938 3.527 1 91.12 87 SER A C 1
ATOM 715 O O . SER A 1 87 ? -11.109 16.953 3.951 1 91.12 87 SER A O 1
ATOM 717 N N . GLU A 1 88 ? -13.398 17.5 4.051 1 95.44 88 GLU A N 1
ATOM 718 C CA . GLU A 1 88 ? -13.297 17.734 5.488 1 95.44 88 GLU A CA 1
ATOM 719 C C . GLU A 1 88 ? -13.344 16.422 6.266 1 95.44 88 GLU A C 1
ATOM 721 O O . GLU A 1 88 ? -13.703 15.375 5.715 1 95.44 88 GLU A O 1
ATOM 726 N N . PRO A 1 89 ? -12.82 16.516 7.605 1 97.38 89 PRO A N 1
ATOM 727 C CA . PRO A 1 89 ? -13.008 15.305 8.406 1 97.38 89 PRO A CA 1
ATOM 728 C C . PRO A 1 89 ? -14.453 14.82 8.414 1 97.38 89 PRO A C 1
ATOM 730 O O . PRO A 1 89 ? -15.383 15.625 8.477 1 97.38 89 PRO A O 1
ATOM 733 N N . PHE A 1 90 ? -14.586 13.523 8.281 1 97.06 90 PHE A N 1
ATOM 734 C CA . PHE A 1 90 ? -15.922 12.945 8.273 1 97.06 90 PHE A CA 1
ATOM 735 C C . PHE A 1 90 ? -16 11.758 9.227 1 97.06 90 PHE A C 1
ATOM 737 O O . PHE A 1 90 ? -15.008 11.078 9.469 1 97.06 90 PHE A O 1
ATOM 744 N N . ARG A 1 91 ? -17.25 11.516 9.727 1 96.19 91 ARG A N 1
ATOM 745 C CA . ARG A 1 91 ? -17.484 10.445 10.695 1 96.19 91 ARG A CA 1
ATOM 746 C C . ARG A 1 91 ? -17.547 9.094 10 1 96.19 91 ARG A C 1
ATOM 748 O O . ARG A 1 91 ? -18.141 8.961 8.93 1 96.19 91 ARG A O 1
ATOM 755 N N . ILE A 1 92 ? -16.891 8.164 10.602 1 94.25 92 ILE A N 1
ATOM 756 C CA . ILE A 1 92 ? -17.047 6.766 10.234 1 94.25 92 ILE A CA 1
ATOM 757 C C . ILE A 1 92 ? -17.562 5.969 11.43 1 94.25 92 ILE A C 1
ATOM 759 O O . ILE A 1 92 ? -17.812 6.531 12.5 1 94.25 92 ILE A O 1
ATOM 763 N N . ARG A 1 93 ? -17.828 4.68 11.258 1 91.06 93 ARG A N 1
ATOM 764 C CA . ARG A 1 93 ? -18.422 3.857 12.305 1 91.06 93 ARG A CA 1
ATOM 765 C C . ARG A 1 93 ? -17.562 3.863 13.562 1 91.06 93 ARG A C 1
ATOM 767 O O . ARG A 1 93 ? -18.078 3.795 14.68 1 91.06 93 ARG A O 1
ATOM 774 N N . THR A 1 94 ? -16.266 4.016 13.367 1 92.25 94 THR A N 1
ATOM 775 C CA . THR A 1 94 ? -15.336 3.789 14.477 1 92.25 94 THR A CA 1
ATOM 776 C C . THR A 1 94 ? -14.68 5.098 14.906 1 92.25 94 THR A C 1
ATOM 778 O O . THR A 1 94 ? -13.805 5.102 15.781 1 92.25 94 THR A O 1
ATOM 781 N N . GLY A 1 95 ? -15.016 6.199 14.305 1 97.06 95 GLY A N 1
ATOM 782 C CA . GLY A 1 95 ? -14.422 7.492 14.625 1 97.06 95 GLY A CA 1
ATOM 783 C C . GLY A 1 95 ? -14.477 8.469 13.469 1 97.06 95 GLY A C 1
ATOM 784 O O . GLY A 1 95 ? -15.531 8.672 12.867 1 97.06 95 GLY A O 1
ATOM 785 N N . TRP A 1 96 ? -13.289 9.125 13.258 1 97.88 96 TRP A N 1
ATOM 786 C CA . TRP A 1 96 ? -13.203 10.133 12.203 1 97.88 96 TRP A CA 1
ATOM 787 C C . TRP A 1 96 ? -12.094 9.805 11.219 1 97.88 96 TRP A C 1
ATOM 789 O O . TRP A 1 96 ? -11.086 9.188 11.586 1 97.88 96 TRP A O 1
ATOM 799 N N . ALA A 1 97 ? -12.297 10.281 10.023 1 98 97 ALA A N 1
ATOM 800 C CA . ALA A 1 97 ? -11.281 10.133 8.984 1 98 97 ALA A CA 1
ATOM 801 C C . ALA A 1 97 ? -11.18 11.383 8.125 1 98 97 ALA A C 1
ATOM 803 O O . ALA A 1 97 ? -12.086 12.219 8.125 1 98 97 ALA A O 1
ATOM 804 N N . VAL A 1 98 ? -10.086 11.531 7.473 1 97.31 98 VAL A N 1
ATOM 805 C CA . VAL A 1 98 ? -9.883 12.57 6.469 1 97.31 98 VAL A CA 1
ATOM 806 C C . VAL A 1 98 ? -8.875 12.086 5.422 1 97.31 98 VAL A C 1
ATOM 808 O O . VAL A 1 98 ? -7.93 11.367 5.746 1 97.31 98 VAL A O 1
ATOM 811 N N . GLU A 1 99 ? -9.117 12.406 4.184 1 97.38 99 GLU A N 1
ATOM 812 C CA . GLU A 1 99 ? -8.195 12.055 3.109 1 97.38 99 GLU A CA 1
ATOM 813 C C . GLU A 1 99 ? -7.598 13.297 2.459 1 97.38 99 GLU A C 1
ATOM 815 O O . GLU A 1 99 ? -8.234 14.352 2.416 1 97.38 99 GLU A O 1
ATOM 820 N N . PHE A 1 100 ? -6.418 13.156 1.977 1 97.12 100 PHE A N 1
ATOM 821 C CA . PHE A 1 100 ? -5.656 14.203 1.312 1 97.12 100 PHE A CA 1
ATOM 822 C C . PHE A 1 100 ? -4.66 13.609 0.324 1 97.12 100 PHE A C 1
ATOM 824 O O . PHE A 1 100 ? -4.547 12.391 0.209 1 97.12 100 PHE A O 1
ATOM 831 N N . VAL A 1 101 ? -4.02 14.492 -0.43 1 97.44 101 VAL A N 1
ATOM 832 C CA . VAL A 1 101 ? -2.963 14.031 -1.323 1 97.44 101 VAL A CA 1
ATOM 833 C C . VAL A 1 101 ? -1.626 14.633 -0.898 1 97.44 101 VAL A C 1
ATOM 835 O O . VAL A 1 101 ? -1.573 15.781 -0.441 1 97.44 101 VAL A O 1
ATOM 838 N N . ASP A 1 102 ? -0.59 13.797 -1.008 1 97.38 102 ASP A N 1
ATOM 839 C CA . ASP A 1 102 ? 0.748 14.32 -0.742 1 97.38 102 ASP A CA 1
ATOM 840 C C . ASP A 1 102 ? 1.235 15.195 -1.894 1 97.38 102 ASP A C 1
ATOM 842 O O . ASP A 1 102 ? 0.533 15.359 -2.893 1 97.38 102 ASP A O 1
ATOM 846 N N . PRO A 1 103 ? 2.375 15.836 -1.841 1 97.12 103 PRO A N 1
ATOM 847 C CA . PRO A 1 103 ? 2.867 16.766 -2.861 1 97.12 103 PRO A CA 1
ATOM 848 C C . PRO A 1 103 ? 2.988 16.125 -4.238 1 97.12 103 PRO A C 1
ATOM 850 O O . PRO A 1 103 ? 3.084 16.828 -5.25 1 97.12 103 PRO A O 1
ATOM 853 N N . SER A 1 104 ? 3.084 14.797 -4.309 1 97.94 104 SER A N 1
ATOM 854 C CA . SER A 1 104 ? 3.213 14.078 -5.57 1 97.94 104 SER A CA 1
ATOM 855 C C . SER A 1 104 ? 1.894 13.43 -5.977 1 97.94 104 SER A C 1
ATOM 857 O O . SER A 1 104 ? 1.873 12.516 -6.801 1 97.94 104 SER A O 1
ATOM 859 N N . SER A 1 105 ? 0.825 13.758 -5.273 1 97.56 105 SER A N 1
ATOM 860 C CA . SER A 1 105 ? -0.551 13.391 -5.594 1 97.56 105 SER A CA 1
ATOM 861 C C . SER A 1 105 ? -0.849 11.953 -5.184 1 97.56 105 SER A C 1
ATOM 863 O O . SER A 1 105 ? -1.767 11.328 -5.719 1 97.56 105 SER A O 1
ATOM 865 N N . ASN A 1 106 ? -0.022 11.375 -4.34 1 98.44 106 ASN A N 1
ATOM 866 C CA . ASN A 1 106 ? -0.422 10.125 -3.695 1 98.44 106 ASN A CA 1
ATOM 867 C C . ASN A 1 106 ? -1.523 10.359 -2.664 1 98.44 106 ASN A C 1
ATOM 869 O O . ASN A 1 106 ? -1.467 11.32 -1.894 1 98.44 106 ASN A O 1
ATOM 873 N N . ARG A 1 107 ? -2.479 9.469 -2.688 1 98.38 107 ARG A N 1
ATOM 874 C CA . ARG A 1 107 ? -3.594 9.625 -1.759 1 98.38 107 ARG A CA 1
ATOM 875 C C . ARG A 1 107 ? -3.309 8.914 -0.439 1 98.38 107 ARG A C 1
ATOM 877 O O . ARG A 1 107 ? -2.865 7.766 -0.428 1 98.38 107 ARG A O 1
ATOM 884 N N . LEU A 1 108 ? -3.547 9.641 0.679 1 98.19 108 LEU A N 1
ATOM 885 C CA . LEU A 1 108 ? -3.438 9.125 2.037 1 98.19 108 LEU A CA 1
ATOM 886 C C . LEU A 1 108 ? -4.66 9.508 2.865 1 98.19 108 LEU A C 1
ATOM 888 O O . LEU A 1 108 ? -5.426 10.391 2.48 1 98.19 108 LEU A O 1
ATOM 892 N N . GLY A 1 109 ? -4.824 8.773 3.887 1 97.62 109 GLY A N 1
ATOM 893 C CA . GLY A 1 109 ? -5.852 9.109 4.859 1 97.62 109 GLY A CA 1
ATOM 894 C C . GLY A 1 109 ? -5.379 8.984 6.297 1 97.62 109 GLY A C 1
ATOM 895 O O . GLY A 1 109 ? -4.461 8.219 6.59 1 97.62 109 GLY A O 1
ATOM 896 N N . LEU A 1 110 ? -5.977 9.805 7.141 1 97.38 110 LEU A N 1
ATOM 897 C CA . LEU A 1 110 ? -5.852 9.672 8.586 1 97.38 110 LEU A CA 1
ATOM 898 C C . LEU A 1 110 ? -7.156 9.18 9.203 1 97.38 110 LEU A C 1
ATOM 900 O O . LEU A 1 110 ? -8.242 9.562 8.766 1 97.38 110 LEU A O 1
ATOM 904 N N . VAL A 1 111 ? -7.023 8.352 10.203 1 98 111 VAL A N 1
ATOM 905 C CA . VAL A 1 111 ? -8.203 7.828 10.883 1 98 111 VAL A CA 1
ATOM 906 C C . VAL A 1 111 ? -7.949 7.754 12.383 1 98 111 VAL A C 1
ATOM 908 O O . VAL A 1 111 ? -6.812 7.543 12.82 1 98 111 VAL A O 1
ATOM 911 N N . ASP A 1 112 ? -8.961 8.062 13.133 1 98.12 112 ASP A N 1
ATOM 912 C CA . ASP A 1 112 ? -8.898 7.871 14.578 1 98.12 112 ASP A CA 1
ATOM 913 C C . ASP A 1 112 ? -10.039 6.988 15.062 1 98.12 112 ASP A C 1
ATOM 915 O O . ASP A 1 112 ? -10.898 6.586 14.281 1 98.12 112 ASP A O 1
ATOM 919 N N . TYR A 1 113 ? -10.008 6.516 16.219 1 96 113 TYR A N 1
ATOM 920 C CA . TYR A 1 113 ? -11.039 5.672 16.828 1 96 113 TYR A CA 1
ATOM 921 C C . TYR A 1 113 ? -11.609 6.312 18.078 1 96 113 TYR A C 1
ATOM 923 O O . TYR A 1 113 ? -11.82 5.637 19.094 1 96 113 TYR A O 1
ATOM 931 N N . GLN A 1 114 ? -11.758 7.676 18.031 1 86.62 114 GLN A N 1
ATOM 932 C CA . GLN A 1 114 ? -12.367 8.445 19.109 1 86.62 114 GLN A CA 1
ATOM 933 C C . GLN A 1 114 ? -13.891 8.406 19.016 1 86.62 114 GLN A C 1
ATOM 935 O O . GLN A 1 114 ? -14.469 8.8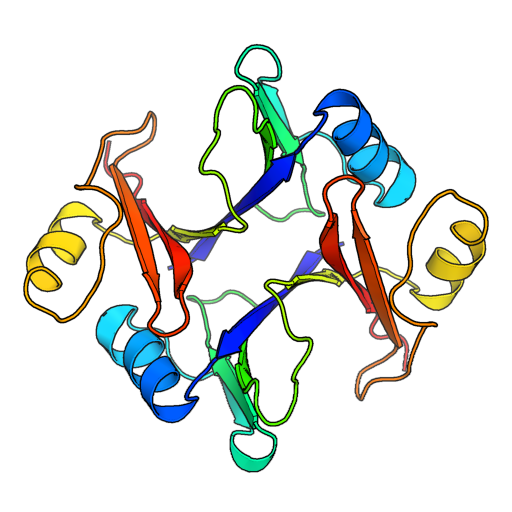2 18.016 1 86.62 114 GLN A O 1
ATOM 940 N N . GLU A 1 115 ? -14.609 7.387 19.594 1 67.06 115 GLU A N 1
ATOM 941 C CA . GLU A 1 115 ? -16.062 7.316 19.625 1 67.06 115 GLU A CA 1
ATOM 942 C C . GLU A 1 115 ? -16.672 8.586 20.219 1 67.06 115 GLU A C 1
ATOM 944 O O . GLU A 1 115 ? -16.062 9.234 21.062 1 67.06 115 GLU A O 1
ATOM 949 N N . MET B 1 1 ? 2.85 -14.742 6.141 1 93.06 1 MET B N 1
ATOM 950 C CA . MET B 1 1 ? 2.729 -13.555 5.293 1 93.06 1 MET B CA 1
ATOM 951 C C . MET B 1 1 ? 2.58 -12.297 6.141 1 93.06 1 MET B C 1
ATOM 953 O O . MET B 1 1 ? 1.915 -12.32 7.176 1 93.06 1 MET B O 1
ATOM 957 N N . LYS B 1 2 ? 3.23 -11.227 5.785 1 96.31 2 LYS B N 1
ATOM 958 C CA . LYS B 1 2 ? 3.117 -9.93 6.438 1 96.31 2 LYS B CA 1
ATOM 959 C C . LYS B 1 2 ? 3.395 -8.797 5.453 1 96.31 2 LYS B C 1
ATOM 961 O O . LYS B 1 2 ? 3.914 -9.023 4.363 1 96.31 2 LYS B O 1
ATOM 966 N N . TYR B 1 3 ? 2.939 -7.625 5.805 1 97.88 3 TYR B N 1
ATOM 967 C CA . TYR B 1 3 ? 3.303 -6.465 5 1 97.88 3 TYR B CA 1
ATOM 968 C C . TYR B 1 3 ? 4.805 -6.215 5.043 1 97.88 3 TYR B C 1
ATOM 970 O O . TYR B 1 3 ? 5.426 -6.316 6.105 1 97.88 3 TYR B O 1
ATOM 978 N N . ASP B 1 4 ? 5.383 -5.973 3.969 1 97.88 4 ASP B N 1
ATOM 979 C CA . ASP B 1 4 ? 6.79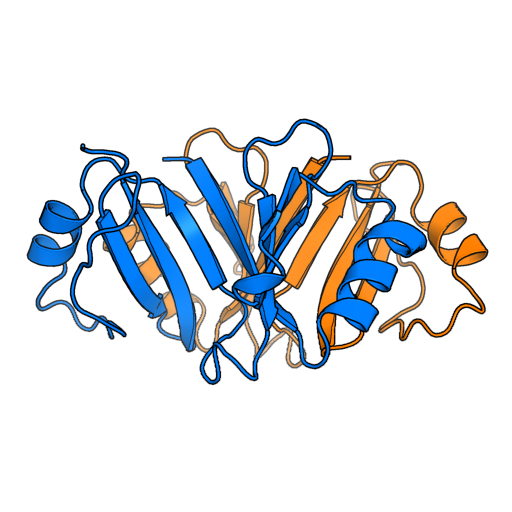3 -5.605 3.955 1 97.88 4 ASP B CA 1
ATOM 980 C C . ASP B 1 4 ? 6.969 -4.09 3.891 1 97.88 4 ASP B C 1
ATOM 982 O O . ASP B 1 4 ? 7.387 -3.465 4.867 1 97.88 4 ASP B O 1
ATOM 986 N N . ASN B 1 5 ? 6.633 -3.439 2.697 1 98.12 5 ASN B N 1
ATOM 987 C CA . ASN B 1 5 ? 6.711 -1.991 2.549 1 98.12 5 ASN B CA 1
ATOM 988 C C . ASN B 1 5 ? 5.672 -1.474 1.556 1 98.12 5 ASN B C 1
ATOM 990 O O . ASN B 1 5 ? 5.152 -2.236 0.74 1 98.12 5 ASN B O 1
ATOM 994 N N . PHE B 1 6 ? 5.336 -0.177 1.734 1 98.62 6 PHE B N 1
ATOM 995 C CA . PHE B 1 6 ? 4.48 0.541 0.796 1 98.62 6 PHE B CA 1
ATOM 996 C C . PHE B 1 6 ? 5.27 1.618 0.062 1 98.62 6 PHE B C 1
ATOM 998 O O . PHE B 1 6 ? 5.938 2.441 0.689 1 98.62 6 PHE B O 1
ATOM 1005 N N . PHE B 1 7 ? 5.172 1.579 -1.234 1 98.75 7 PHE B N 1
ATOM 1006 C CA . PHE B 1 7 ? 5.965 2.486 -2.057 1 98.75 7 PHE B CA 1
ATOM 1007 C C . PHE B 1 7 ? 5.082 3.555 -2.689 1 98.75 7 PHE B C 1
ATOM 1009 O O . PHE B 1 7 ? 3.982 3.26 -3.16 1 98.75 7 PHE B O 1
ATOM 1016 N N . PHE B 1 8 ? 5.562 4.793 -2.686 1 98.88 8 PHE B N 1
ATOM 1017 C CA . PHE B 1 8 ? 4.945 5.91 -3.391 1 98.88 8 PHE B CA 1
ATOM 1018 C C . PHE B 1 8 ? 5.965 6.633 -4.262 1 98.88 8 PHE B C 1
ATOM 1020 O O . PHE B 1 8 ? 7.121 6.801 -3.861 1 98.88 8 PHE B O 1
ATOM 1027 N N . PRO B 1 9 ? 5.508 7.051 -5.453 1 98.81 9 PRO B N 1
ATOM 1028 C CA . PRO B 1 9 ? 6.391 7.93 -6.227 1 98.81 9 PRO B CA 1
ATOM 1029 C C . PRO B 1 9 ? 6.516 9.328 -5.617 1 98.81 9 PRO B C 1
ATOM 1031 O O . PRO B 1 9 ? 5.582 9.805 -4.969 1 98.81 9 PRO B O 1
ATOM 1034 N N . ALA B 1 10 ? 7.637 9.938 -5.805 1 98.75 10 ALA B N 1
ATOM 1035 C CA . ALA B 1 10 ? 7.887 11.328 -5.445 1 98.75 10 ALA B CA 1
ATOM 1036 C C . ALA B 1 10 ? 8.359 12.133 -6.656 1 98.75 10 ALA B C 1
ATOM 1038 O O . ALA B 1 10 ? 9.344 11.766 -7.301 1 98.75 10 ALA B O 1
ATOM 1039 N N . ASP B 1 11 ? 7.66 13.203 -7.035 1 98.44 11 ASP B N 1
ATOM 1040 C CA . ASP B 1 11 ? 8.094 14.086 -8.117 1 98.44 11 ASP B CA 1
ATOM 1041 C C . ASP B 1 11 ? 9.336 14.875 -7.719 1 98.44 11 ASP B C 1
ATOM 1043 O O . ASP B 1 11 ? 10.242 15.07 -8.539 1 98.44 11 ASP B O 1
ATOM 1047 N N . ASP B 1 12 ? 9.352 15.359 -6.547 1 97.75 12 ASP B N 1
ATOM 1048 C CA . ASP B 1 12 ? 10.477 16 -5.875 1 97.75 12 ASP B CA 1
ATOM 1049 C C . ASP B 1 12 ? 10.695 15.414 -4.48 1 97.75 12 ASP B C 1
ATOM 1051 O O . ASP B 1 12 ? 9.891 15.633 -3.576 1 97.75 12 ASP B O 1
ATOM 1055 N N . LEU B 1 13 ? 11.828 14.695 -4.355 1 98.06 13 LEU B N 1
ATOM 1056 C CA . LEU B 1 13 ? 12.047 13.906 -3.148 1 98.06 13 LEU B CA 1
ATOM 1057 C C . LEU B 1 13 ? 12.133 14.805 -1.92 1 98.06 13 LEU B C 1
ATOM 1059 O O . LEU B 1 13 ? 11.547 14.492 -0.878 1 98.06 13 LEU B O 1
ATOM 1063 N N . ALA B 1 14 ? 12.852 15.914 -2.012 1 97.25 14 ALA B N 1
ATOM 1064 C CA . ALA B 1 14 ? 13.016 16.828 -0.882 1 97.25 14 ALA B CA 1
ATOM 1065 C C . ALA B 1 14 ? 11.672 17.375 -0.42 1 97.25 14 ALA B C 1
ATOM 1067 O O . ALA B 1 14 ? 11.391 17.422 0.78 1 97.25 14 ALA B O 1
ATOM 1068 N N . THR B 1 15 ? 10.859 17.828 -1.353 1 97.06 15 THR B N 1
ATOM 1069 C CA . THR B 1 15 ? 9.539 18.344 -1.041 1 97.06 15 THR B CA 1
ATOM 1070 C C . THR B 1 15 ? 8.672 17.266 -0.393 1 97.06 15 THR B C 1
ATOM 1072 O O . THR B 1 15 ? 7.98 17.531 0.596 1 97.06 15 THR B O 1
ATOM 1075 N N . SER B 1 16 ? 8.68 16.109 -0.947 1 97.81 16 SER B N 1
ATOM 1076 C CA . SER B 1 16 ? 7.91 15.016 -0.384 1 97.81 16 SER B CA 1
ATOM 1077 C C . SER B 1 16 ? 8.391 14.664 1.021 1 97.81 16 SER B C 1
ATOM 1079 O O . SER B 1 16 ? 7.574 14.422 1.917 1 97.81 16 SER B O 1
ATOM 1081 N N . CYS B 1 17 ? 9.633 14.609 1.206 1 97.75 17 CYS B N 1
ATOM 1082 C CA . CYS B 1 17 ? 10.18 14.273 2.518 1 97.75 17 CYS B CA 1
ATOM 1083 C C . CYS B 1 17 ? 9.734 15.281 3.568 1 97.75 17 CYS B C 1
ATOM 1085 O O . CYS B 1 17 ? 9.383 14.906 4.688 1 97.75 17 CYS B O 1
ATOM 1087 N N . ARG B 1 18 ? 9.742 16.531 3.244 1 96 18 ARG B N 1
ATOM 1088 C CA . ARG B 1 18 ? 9.281 17.562 4.164 1 96 18 ARG B CA 1
ATOM 1089 C C . ARG B 1 18 ? 7.816 17.344 4.543 1 96 18 ARG B C 1
ATOM 1091 O O . ARG B 1 18 ? 7.434 17.516 5.699 1 96 18 ARG B O 1
ATOM 1098 N N . PHE B 1 19 ? 7.094 16.938 3.586 1 96.75 19 PHE B N 1
ATOM 1099 C CA . PHE B 1 19 ? 5.684 16.656 3.826 1 96.75 19 PHE B CA 1
ATOM 1100 C C 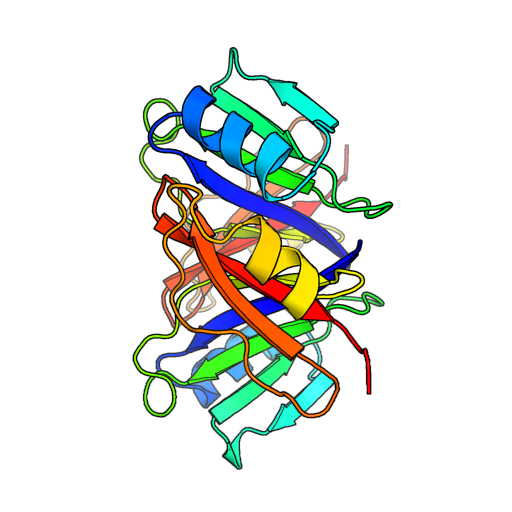. PHE B 1 19 ? 5.52 15.5 4.805 1 96.75 19 PHE B C 1
ATOM 1102 O O . PHE B 1 19 ? 4.777 15.609 5.785 1 96.75 19 PHE B O 1
ATOM 1109 N N . TYR B 1 20 ? 6.121 14.414 4.555 1 97.88 20 TYR B N 1
ATOM 1110 C CA . TYR B 1 20 ? 5.965 13.219 5.379 1 97.88 20 TYR B CA 1
ATOM 1111 C C . TYR B 1 20 ? 6.504 13.453 6.785 1 97.88 20 TYR B C 1
ATOM 1113 O O . TYR B 1 20 ? 5.949 12.945 7.762 1 97.88 20 TYR B O 1
ATOM 1121 N N . GLN B 1 21 ? 7.551 14.258 6.926 1 96.12 21 GLN B N 1
ATOM 1122 C CA . GLN B 1 21 ? 8.133 14.531 8.234 1 96.12 21 GLN B CA 1
ATOM 1123 C C . GLN B 1 21 ? 7.309 15.57 8.992 1 96.12 21 GLN B C 1
ATOM 1125 O O . GLN B 1 21 ? 6.953 15.359 10.156 1 96.12 21 GLN B O 1
ATOM 1130 N N . ASP B 1 22 ? 6.977 16.641 8.359 1 90.19 22 ASP B N 1
ATOM 1131 C CA . ASP B 1 22 ? 6.438 17.812 9.062 1 90.19 22 ASP B CA 1
ATOM 1132 C C . ASP B 1 22 ? 4.914 17.734 9.156 1 90.19 22 ASP B C 1
ATOM 1134 O O . ASP B 1 22 ? 4.324 18.219 10.117 1 90.19 22 ASP B O 1
ATOM 1138 N N . VAL B 1 23 ? 4.363 17.203 8.117 1 89.06 23 VAL B N 1
ATOM 1139 C CA . VAL B 1 23 ? 2.906 17.172 8.07 1 89.06 23 VAL B CA 1
ATOM 1140 C C . VAL B 1 23 ? 2.396 15.875 8.703 1 89.06 23 VAL B C 1
ATOM 1142 O O . VAL B 1 23 ? 1.467 15.891 9.508 1 89.06 23 VAL B O 1
ATOM 1145 N N . LEU B 1 24 ? 2.986 14.781 8.375 1 94.12 24 LEU B N 1
ATOM 1146 C CA . LEU B 1 24 ? 2.504 13.492 8.852 1 94.12 24 LEU B CA 1
ATOM 1147 C C . LEU B 1 24 ? 3.232 13.078 10.133 1 94.12 24 LEU B C 1
ATOM 1149 O O . LEU B 1 24 ? 2.83 12.125 10.805 1 94.12 24 LEU B O 1
ATOM 1153 N N . ASP B 1 25 ? 4.289 13.805 10.453 1 94.5 25 ASP B N 1
ATOM 1154 C CA . ASP B 1 25 ? 5.062 13.539 11.656 1 94.5 25 ASP B CA 1
ATOM 1155 C C . ASP B 1 25 ? 5.66 12.133 11.633 1 94.5 25 ASP B C 1
ATOM 1157 O O . ASP B 1 25 ? 5.613 11.414 12.633 1 94.5 25 ASP B O 1
ATOM 1161 N N . LEU B 1 26 ? 6.141 11.727 10.492 1 97.62 26 LEU B N 1
ATOM 1162 C CA . LEU B 1 26 ? 6.781 10.422 10.367 1 97.62 26 LEU B CA 1
ATOM 1163 C C . LEU B 1 26 ? 8.297 10.562 10.352 1 97.62 26 LEU B C 1
ATOM 1165 O O . LEU B 1 26 ? 8.852 11.281 9.516 1 97.62 26 LEU B O 1
ATOM 1169 N N . PRO B 1 27 ? 8.93 9.836 11.281 1 97.88 27 PRO B N 1
ATOM 1170 C CA . PRO B 1 27 ? 10.391 9.898 11.266 1 97.88 27 PRO B CA 1
ATOM 1171 C C . PRO B 1 27 ? 11 9.102 10.117 1 97.88 27 PRO B C 1
ATOM 1173 O O . PRO B 1 27 ? 10.445 8.078 9.703 1 97.88 27 PRO B O 1
ATOM 1176 N N . VAL B 1 28 ? 12.203 9.523 9.719 1 98.31 28 VAL B N 1
ATOM 1177 C CA . VAL B 1 28 ? 12.953 8.797 8.703 1 98.31 28 VAL B CA 1
ATOM 1178 C C . VAL B 1 28 ? 13.484 7.492 9.297 1 98.31 28 VAL B C 1
ATOM 1180 O O . VAL B 1 28 ? 14.094 7.496 10.367 1 98.31 28 VAL B O 1
ATOM 1183 N N . LYS B 1 29 ? 13.227 6.41 8.625 1 98.19 29 LYS B N 1
ATOM 1184 C CA . LYS B 1 29 ? 13.75 5.102 9 1 98.19 29 LYS B CA 1
ATOM 1185 C C . LYS B 1 29 ? 15.109 4.844 8.344 1 98.19 29 LYS B C 1
ATOM 1187 O O . LYS B 1 29 ? 16.062 4.43 9.016 1 98.19 29 LYS B O 1
ATOM 1192 N N . PHE B 1 30 ? 15.172 5.051 7.004 1 97.31 30 PHE B N 1
ATOM 1193 C CA . PHE B 1 30 ? 16.391 4.973 6.207 1 97.31 30 PHE B CA 1
ATOM 1194 C C . PHE B 1 30 ? 16.438 6.09 5.176 1 97.31 30 PHE B C 1
ATOM 1196 O O . PHE B 1 30 ? 15.438 6.375 4.516 1 97.31 30 PHE B O 1
ATOM 1203 N N . ASP B 1 31 ? 17.609 6.66 5.109 1 97.81 31 ASP B N 1
ATOM 1204 C CA . ASP B 1 31 ? 17.828 7.715 4.121 1 97.81 31 ASP B CA 1
ATOM 1205 C C . ASP B 1 31 ? 18.781 7.258 3.023 1 97.81 31 ASP B C 1
ATOM 1207 O O . ASP B 1 31 ? 20 7.254 3.217 1 97.81 31 ASP B O 1
ATOM 1211 N N . PHE B 1 32 ? 18.203 6.902 1.941 1 96.56 32 PHE B N 1
ATOM 1212 C CA . PHE B 1 32 ? 18.969 6.562 0.742 1 96.56 32 PHE B CA 1
ATOM 1213 C C . PHE B 1 32 ? 18.719 7.582 -0.363 1 96.56 32 PHE B C 1
ATOM 1215 O O . PHE B 1 32 ? 18.5 7.211 -1.52 1 96.56 32 PHE B O 1
ATOM 1222 N N . SER B 1 33 ? 18.609 8.797 -0.038 1 96.12 33 SER B N 1
ATOM 1223 C CA . SER B 1 33 ? 18.281 9.859 -0.973 1 96.12 33 SER B CA 1
ATOM 1224 C C . SER B 1 33 ? 19.266 9.914 -2.133 1 96.12 33 SER B C 1
ATOM 1226 O O . SER B 1 33 ? 18.906 10.281 -3.25 1 96.12 33 SER B O 1
ATOM 1228 N N . GLU B 1 34 ? 20.516 9.555 -1.876 1 95.94 34 GLU B N 1
ATOM 1229 C CA . GLU B 1 34 ? 21.5 9.5 -2.951 1 95.94 34 GLU B CA 1
ATOM 1230 C C . GLU B 1 34 ? 21.078 8.531 -4.047 1 95.94 34 GLU B C 1
ATOM 1232 O O . GLU B 1 34 ? 21.406 8.711 -5.215 1 95.94 34 GLU B O 1
ATOM 1237 N N . ASN B 1 35 ? 20.297 7.531 -3.674 1 96.44 35 ASN B N 1
ATOM 1238 C CA . ASN B 1 35 ? 19.766 6.555 -4.621 1 96.44 35 ASN B CA 1
ATOM 1239 C C . ASN B 1 35 ? 18.312 6.855 -4.98 1 96.44 35 ASN B C 1
ATOM 1241 O O . ASN B 1 35 ? 17.641 6.031 -5.605 1 96.44 35 ASN B O 1
ATOM 1245 N N . GLY B 1 36 ? 17.797 7.977 -4.539 1 97.88 36 GLY B N 1
ATOM 1246 C CA . GLY B 1 36 ? 16.453 8.414 -4.898 1 97.88 36 GLY B CA 1
ATOM 1247 C C . GLY B 1 36 ? 15.367 7.801 -4.035 1 97.88 36 GLY B C 1
ATOM 1248 O O . GLY B 1 36 ? 14.211 7.73 -4.441 1 97.88 36 GLY B O 1
ATOM 1249 N N . MET B 1 37 ? 15.727 7.348 -2.854 1 98.31 37 MET B N 1
ATOM 1250 C CA . MET B 1 37 ? 14.75 6.688 -1.988 1 98.31 37 MET B CA 1
ATOM 1251 C C . MET B 1 37 ? 14.867 7.191 -0.553 1 98.31 37 MET B C 1
ATOM 1253 O O . MET B 1 37 ? 15.977 7.414 -0.058 1 98.31 37 MET B O 1
ATOM 1257 N N . VAL B 1 38 ? 13.742 7.32 0.158 1 98.75 38 VAL B N 1
ATOM 1258 C CA . VAL B 1 38 ? 13.695 7.578 1.594 1 98.75 38 VAL B CA 1
ATOM 1259 C C . VAL B 1 38 ? 12.562 6.762 2.225 1 98.75 38 VAL B C 1
ATOM 1261 O O . VAL B 1 38 ? 11.453 6.715 1.695 1 98.75 38 VAL B O 1
ATOM 1264 N N . ALA B 1 39 ? 12.891 6.113 3.309 1 98.75 39 ALA B N 1
ATOM 1265 C CA . ALA B 1 39 ? 11.914 5.297 4.027 1 98.75 39 ALA B CA 1
ATOM 1266 C C . ALA B 1 39 ? 11.469 5.98 5.316 1 98.75 39 ALA B C 1
ATOM 1268 O O . ALA B 1 39 ? 12.289 6.559 6.035 1 98.75 39 ALA B O 1
ATOM 1269 N N . PHE B 1 40 ? 10.156 5.906 5.59 1 98.81 40 PHE B N 1
ATOM 1270 C CA . PHE B 1 40 ? 9.57 6.508 6.781 1 98.81 40 PHE B CA 1
ATOM 1271 C C . PHE B 1 40 ? 8.953 5.441 7.68 1 98.81 40 PHE B C 1
ATOM 1273 O O . PHE B 1 40 ? 8.344 4.488 7.191 1 98.81 40 PHE B O 1
ATOM 1280 N N . ARG B 1 41 ? 9.102 5.656 8.953 1 98.25 41 ARG B N 1
ATOM 1281 C CA . ARG B 1 41 ? 8.523 4.773 9.961 1 98.25 41 ARG B CA 1
ATOM 1282 C C . ARG B 1 41 ? 7.102 5.207 10.312 1 98.25 41 ARG B C 1
ATOM 1284 O O . ARG B 1 41 ? 6.828 6.402 10.445 1 98.25 41 ARG B O 1
ATOM 1291 N N . VAL B 1 42 ? 6.258 4.23 10.461 1 98.12 42 VAL B N 1
ATOM 1292 C CA . VAL B 1 42 ? 4.922 4.469 11 1 98.12 42 VAL B CA 1
ATOM 1293 C C . VAL B 1 42 ? 4.793 3.811 12.375 1 98.12 42 VAL B C 1
ATOM 1295 O O . VAL B 1 42 ? 4.609 2.596 12.469 1 98.12 42 VAL B O 1
ATOM 1298 N N . GLY B 1 43 ? 4.836 4.656 13.406 1 96.38 43 GLY B N 1
ATOM 1299 C CA . GLY B 1 43 ? 4.852 4.094 14.75 1 96.38 43 GLY B CA 1
ATOM 1300 C C . GLY B 1 43 ? 5.922 3.033 14.938 1 96.38 43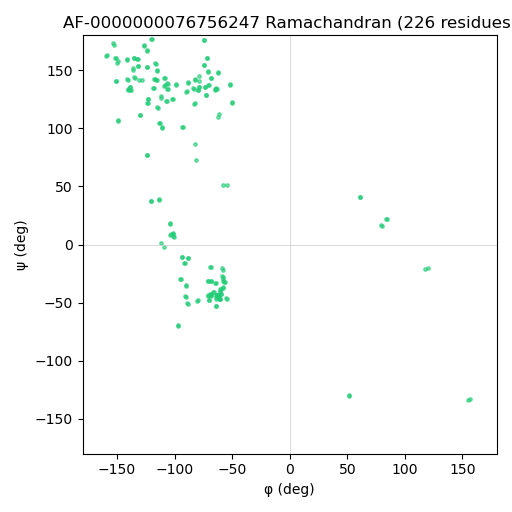 GLY B C 1
ATOM 1301 O O . GLY B 1 43 ? 7.086 3.252 14.602 1 96.38 43 GLY B O 1
ATOM 1302 N N . ASN B 1 44 ? 5.543 1.88 15.469 1 95.56 44 ASN B N 1
ATOM 1303 C CA . ASN B 1 44 ? 6.465 0.776 15.719 1 95.56 44 ASN B CA 1
ATOM 1304 C C . ASN B 1 44 ? 6.309 -0.328 14.672 1 95.56 44 ASN B C 1
ATOM 1306 O O . ASN B 1 44 ? 6.75 -1.459 14.891 1 95.56 44 ASN B O 1
ATOM 1310 N N . GLU B 1 45 ? 5.699 0.029 13.578 1 96.12 45 GLU B N 1
ATOM 1311 C CA . GLU B 1 45 ? 5.508 -0.946 12.508 1 96.12 45 GLU B CA 1
ATOM 1312 C C . GLU B 1 45 ? 6.836 -1.317 11.859 1 96.12 45 GLU B C 1
ATOM 1314 O O . GLU B 1 45 ? 7.711 -0.467 11.695 1 96.12 45 GLU B O 1
ATOM 1319 N N . GLU B 1 46 ? 6.988 -2.57 11.484 1 95.31 46 GLU B N 1
ATOM 1320 C CA . GLU B 1 46 ? 8.172 -3.004 10.75 1 95.31 46 GLU B CA 1
ATOM 1321 C C . GLU B 1 46 ? 8.172 -2.445 9.336 1 95.31 46 GLU B C 1
ATOM 1323 O O . GLU B 1 46 ? 9.195 -1.953 8.852 1 95.31 46 GLU B O 1
ATOM 1328 N N . ALA B 1 47 ? 7.094 -2.539 8.633 1 97.56 47 ALA B N 1
ATOM 1329 C CA . ALA B 1 47 ? 6.98 -2.023 7.273 1 97.56 47 ALA B CA 1
ATOM 1330 C C . ALA B 1 47 ? 7.176 -0.51 7.242 1 97.56 47 ALA B C 1
ATOM 1332 O O . ALA B 1 47 ? 6.773 0.194 8.172 1 97.56 47 ALA B O 1
ATOM 1333 N N . ALA B 1 48 ? 7.719 -0.029 6.164 1 98.44 48 ALA B N 1
ATOM 1334 C CA . ALA B 1 48 ? 7.926 1.405 5.98 1 98.44 48 ALA B CA 1
ATOM 1335 C C . ALA B 1 48 ? 7.113 1.929 4.797 1 98.44 48 ALA B C 1
ATOM 1337 O O . ALA B 1 48 ? 6.656 1.149 3.959 1 98.44 48 ALA B O 1
ATOM 1338 N N . ILE B 1 49 ? 6.828 3.215 4.84 1 98.88 49 ILE B N 1
ATOM 1339 C CA . ILE B 1 49 ? 6.508 3.932 3.609 1 98.88 49 ILE B CA 1
ATOM 1340 C C . ILE B 1 49 ? 7.797 4.352 2.906 1 98.88 49 ILE B C 1
ATOM 1342 O O . ILE B 1 49 ? 8.625 5.059 3.484 1 98.88 49 ILE B O 1
ATOM 1346 N N . ILE B 1 50 ? 7.98 3.912 1.688 1 98.81 50 ILE B N 1
ATOM 1347 C CA . ILE B 1 50 ? 9.203 4.234 0.965 1 98.81 50 ILE B CA 1
ATOM 1348 C C . ILE B 1 50 ? 8.883 5.125 -0.231 1 98.81 50 ILE B C 1
ATOM 1350 O O . ILE B 1 50 ? 8.125 4.73 -1.121 1 98.81 50 ILE B O 1
ATOM 1354 N N . LEU B 1 51 ? 9.414 6.297 -0.219 1 98.88 51 LEU B N 1
ATOM 1355 C CA . LEU B 1 51 ? 9.328 7.199 -1.361 1 98.88 51 LEU B CA 1
ATOM 1356 C C . LEU B 1 51 ? 10.406 6.887 -2.387 1 98.88 51 LEU B C 1
ATOM 1358 O O . LEU B 1 51 ? 11.562 6.648 -2.025 1 98.88 51 LEU B O 1
ATOM 1362 N N . LYS B 1 52 ? 10.047 6.828 -3.656 1 98.75 52 LYS B N 1
ATOM 1363 C CA . LYS B 1 52 ? 10.969 6.652 -4.773 1 98.75 52 LYS B CA 1
ATOM 1364 C C . LYS B 1 52 ? 10.836 7.797 -5.777 1 98.75 52 LYS B C 1
ATOM 1366 O O . LYS B 1 52 ? 9.758 8.031 -6.32 1 98.75 52 LYS B O 1
ATOM 1371 N N . GLU B 1 53 ? 11.93 8.383 -6.027 1 98.62 53 GLU B N 1
ATOM 1372 C CA . GLU B 1 53 ? 11.93 9.555 -6.898 1 98.62 53 GLU B CA 1
ATOM 1373 C C . GLU B 1 53 ? 11.711 9.164 -8.359 1 98.62 53 GLU B C 1
ATOM 1375 O O . GLU B 1 53 ? 12.438 8.312 -8.891 1 98.62 53 GLU B O 1
ATOM 1380 N N . ARG B 1 54 ? 10.852 9.906 -9.07 1 98 54 ARG B N 1
ATOM 1381 C CA . ARG B 1 54 ? 10.461 9.531 -10.422 1 98 54 ARG B CA 1
ATOM 1382 C C . ARG B 1 54 ? 11.633 9.672 -11.391 1 98 54 ARG B C 1
ATOM 1384 O O . ARG B 1 54 ? 11.75 8.914 -12.352 1 98 54 ARG B O 1
ATOM 1391 N N . LYS B 1 55 ? 12.5 10.625 -11.117 1 97.06 55 LYS B N 1
ATOM 1392 C CA . LYS B 1 55 ? 13.656 10.812 -11.992 1 97.06 55 LYS B CA 1
ATOM 1393 C C . LYS B 1 55 ? 14.492 9.531 -12.078 1 97.06 55 LYS B C 1
ATOM 1395 O O . LYS B 1 55 ? 15.023 9.211 -13.141 1 97.06 55 LYS B O 1
ATOM 1400 N N . LYS B 1 56 ? 14.633 8.812 -11.07 1 97.56 56 LYS B N 1
ATOM 1401 C CA . LYS B 1 56 ? 15.43 7.59 -11 1 97.56 56 LYS B CA 1
ATOM 1402 C C . LYS B 1 56 ? 14.555 6.359 -11.227 1 97.56 56 LYS B C 1
ATOM 1404 O O . LYS B 1 56 ? 15.031 5.336 -11.727 1 97.56 56 LYS B O 1
ATOM 1409 N N . PHE B 1 57 ? 13.328 6.465 -10.852 1 97.62 57 PHE B N 1
ATOM 1410 C CA . PHE B 1 57 ? 12.352 5.395 -11.016 1 97.62 57 PHE B CA 1
ATOM 1411 C C . PHE B 1 57 ? 11.148 5.879 -11.805 1 97.62 57 PHE B C 1
ATOM 1413 O O . PHE B 1 57 ? 10.055 6.023 -11.25 1 97.62 57 PHE B O 1
ATOM 1420 N N . PRO B 1 58 ? 11.258 6 -13.086 1 97 58 PRO B N 1
ATOM 1421 C CA . PRO B 1 58 ? 10.242 6.68 -13.883 1 97 58 PRO B CA 1
ATOM 1422 C C . PRO B 1 58 ? 8.93 5.902 -13.945 1 97 58 PRO B C 1
ATOM 1424 O O . PRO B 1 58 ? 7.867 6.492 -14.172 1 97 58 PRO B O 1
ATOM 1427 N N . ASP B 1 59 ? 8.945 4.613 -13.656 1 96.56 59 ASP B N 1
ATOM 1428 C CA . ASP B 1 59 ? 7.723 3.818 -13.766 1 96.56 59 ASP B CA 1
ATOM 1429 C C . ASP B 1 59 ? 7.09 3.588 -12.391 1 96.56 59 ASP B C 1
ATOM 1431 O O . ASP B 1 59 ? 6.145 2.811 -12.266 1 96.56 59 ASP B O 1
ATOM 1435 N N . MET B 1 60 ? 7.586 4.266 -11.414 1 97.06 60 MET B N 1
ATOM 1436 C CA . MET B 1 60 ? 7.102 4.035 -10.055 1 97.06 60 MET B CA 1
ATOM 1437 C C . MET B 1 60 ? 5.641 4.441 -9.914 1 97.06 60 MET B C 1
ATOM 1439 O O . MET B 1 60 ? 5.227 5.477 -10.445 1 97.06 60 MET B O 1
ATOM 1443 N N . ALA B 1 61 ? 4.871 3.582 -9.312 1 98 61 ALA B N 1
ATOM 1444 C CA . ALA B 1 61 ? 3.477 3.801 -8.93 1 98 61 ALA B CA 1
ATOM 1445 C C . ALA B 1 61 ? 3.215 3.311 -7.508 1 98 61 ALA B C 1
ATOM 1447 O O . ALA B 1 61 ? 4.023 2.572 -6.941 1 98 61 ALA B O 1
ATOM 1448 N N . PRO B 1 62 ? 2.135 3.787 -6.891 1 98.75 62 PRO B N 1
ATOM 1449 C CA . PRO B 1 62 ? 1.824 3.209 -5.582 1 98.75 62 PRO B CA 1
ATOM 1450 C C . PRO B 1 62 ? 1.818 1.682 -5.598 1 98.75 62 PRO B C 1
ATOM 1452 O O . PRO B 1 62 ? 1.165 1.072 -6.449 1 98.75 62 PRO B O 1
ATOM 1455 N N . THR B 1 63 ? 2.648 1.114 -4.746 1 98.75 63 THR B N 1
ATOM 1456 C CA . THR B 1 63 ? 2.879 -0.326 -4.762 1 98.75 63 THR B CA 1
ATOM 1457 C C . THR B 1 63 ? 2.953 -0.88 -3.342 1 98.75 63 THR B C 1
ATOM 1459 O O . THR B 1 63 ? 3.631 -0.313 -2.484 1 98.75 63 THR B O 1
ATOM 1462 N N . LEU B 1 64 ? 2.266 -1.957 -3.049 1 98.69 64 LEU B N 1
ATOM 1463 C CA . LEU B 1 64 ? 2.342 -2.668 -1.778 1 98.69 64 LEU B CA 1
ATOM 1464 C C . LEU B 1 64 ? 3.1 -3.982 -1.935 1 98.69 64 LEU B C 1
ATOM 1466 O O . LEU B 1 64 ? 2.758 -4.801 -2.791 1 98.69 64 LEU B O 1
ATOM 1470 N N . TRP B 1 65 ? 4.129 -4.145 -1.155 1 98.56 65 TRP B N 1
ATOM 1471 C CA . TRP B 1 65 ? 4.848 -5.414 -1.139 1 98.56 65 TRP B CA 1
ATOM 1472 C C . TRP B 1 65 ? 4.395 -6.277 0.035 1 98.56 65 TRP B C 1
ATOM 1474 O O . TRP B 1 65 ? 4.262 -5.789 1.159 1 98.56 65 TRP B O 1
ATOM 1484 N N . ILE B 1 66 ? 4.219 -7.52 -0.254 1 98.31 66 ILE B N 1
ATOM 1485 C CA . ILE B 1 66 ? 3.865 -8.531 0.74 1 98.31 66 ILE B CA 1
ATOM 1486 C C . ILE B 1 66 ? 4.961 -9.586 0.816 1 98.31 66 ILE B C 1
ATOM 1488 O O . ILE B 1 66 ? 5.473 -10.031 -0.213 1 98.31 66 ILE B O 1
ATOM 1492 N N . GLU B 1 67 ? 5.297 -9.898 2.039 1 97.75 67 GLU B N 1
ATOM 1493 C CA . GLU B 1 67 ? 6.301 -10.938 2.244 1 97.75 67 GLU B CA 1
ATOM 1494 C C . GLU B 1 67 ? 5.699 -12.336 2.096 1 97.75 67 GLU B C 1
ATOM 1496 O O . GLU B 1 67 ? 4.637 -12.617 2.652 1 97.75 67 GLU B O 1
ATOM 1501 N N . VAL B 1 68 ? 6.375 -13.172 1.347 1 96.5 68 VAL B N 1
ATOM 1502 C CA . VAL B 1 68 ? 6.012 -14.578 1.205 1 96.5 68 VAL B CA 1
ATOM 1503 C C . VAL B 1 68 ? 7.215 -15.461 1.52 1 96.5 68 VAL B C 1
ATOM 1505 O O . VAL B 1 68 ? 8.32 -14.953 1.726 1 96.5 68 VAL B O 1
ATOM 1508 N N . GLU B 1 69 ? 6.98 -16.75 1.6 1 95.62 69 GLU B N 1
ATOM 1509 C CA . GLU B 1 69 ? 8.055 -17.672 1.975 1 95.62 69 GLU B CA 1
ATOM 1510 C C . GLU B 1 69 ? 9.086 -17.797 0.854 1 95.62 69 GLU B C 1
ATOM 1512 O O . GLU B 1 69 ? 10.289 -17.859 1.114 1 95.62 69 GLU B O 1
ATOM 1517 N N . ASP B 1 70 ? 8.625 -17.922 -0.342 1 96.75 70 ASP B N 1
ATOM 1518 C CA . ASP B 1 70 ? 9.477 -18.203 -1.491 1 96.75 70 ASP B CA 1
ATOM 1519 C C . ASP B 1 70 ? 8.914 -17.578 -2.762 1 96.75 70 ASP B C 1
ATOM 1521 O O . ASP B 1 70 ? 8.031 -18.141 -3.406 1 96.75 70 ASP B O 1
ATOM 1525 N N . VAL B 1 71 ? 9.547 -16.5 -3.244 1 97 71 VAL B N 1
ATOM 1526 C CA . VAL B 1 71 ? 9.062 -15.719 -4.383 1 97 71 VAL B CA 1
ATOM 1527 C C . VAL B 1 71 ? 9.18 -16.547 -5.66 1 97 71 VAL B C 1
ATOM 1529 O O . VAL B 1 71 ? 8.258 -16.578 -6.477 1 97 71 VAL B O 1
ATOM 1532 N N . ARG B 1 72 ? 10.32 -17.219 -5.805 1 96.5 72 ARG B N 1
ATOM 1533 C CA . ARG B 1 72 ? 10.578 -17.953 -7.035 1 96.5 72 ARG B CA 1
ATOM 1534 C C . ARG B 1 72 ? 9.609 -19.125 -7.184 1 96.5 72 ARG B C 1
ATOM 1536 O O . ARG B 1 72 ? 9.125 -19.391 -8.281 1 96.5 72 ARG B O 1
ATOM 1543 N N . ALA B 1 73 ? 9.336 -19.812 -6.129 1 95.25 73 ALA B N 1
ATOM 1544 C CA . ALA B 1 73 ? 8.367 -20.906 -6.156 1 95.25 73 ALA B CA 1
ATOM 1545 C C . ALA B 1 73 ? 6.969 -20.391 -6.492 1 95.25 73 ALA B C 1
ATOM 1547 O O . ALA B 1 73 ? 6.254 -21 -7.293 1 95.25 73 ALA B O 1
ATOM 1548 N N . LYS B 1 74 ? 6.598 -19.281 -5.871 1 93.69 74 LYS B N 1
ATOM 1549 C CA . LYS B 1 74 ? 5.285 -18.703 -6.137 1 93.69 74 LYS B CA 1
ATOM 1550 C C . LYS B 1 74 ? 5.172 -18.25 -7.586 1 93.69 74 LYS B C 1
ATOM 1552 O O . LYS B 1 74 ? 4.137 -18.453 -8.227 1 93.69 74 LYS B O 1
ATOM 1557 N N . TYR B 1 75 ? 6.195 -17.578 -8.047 1 95.19 75 TYR B N 1
ATOM 1558 C CA . TYR B 1 75 ? 6.234 -17.125 -9.438 1 95.19 75 TYR B CA 1
ATOM 1559 C C . TYR B 1 75 ? 6.043 -18.297 -10.391 1 95.19 75 TYR B C 1
ATOM 1561 O O . TYR B 1 75 ? 5.266 -18.219 -11.344 1 95.19 75 TYR B O 1
ATOM 1569 N N . ALA B 1 76 ? 6.727 -19.359 -10.141 1 94.25 76 ALA B N 1
ATOM 1570 C CA . ALA B 1 76 ? 6.668 -20.547 -11.008 1 94.25 76 ALA B CA 1
ATOM 1571 C C . ALA B 1 76 ? 5.25 -21.109 -11.062 1 94.25 76 ALA B C 1
ATOM 1573 O O . ALA B 1 76 ? 4.777 -21.516 -12.125 1 94.25 76 ALA B O 1
ATOM 1574 N N . VAL B 1 77 ? 4.602 -21.125 -9.938 1 90.19 77 VAL B N 1
ATOM 1575 C CA . VAL B 1 77 ? 3.252 -21.688 -9.859 1 90.19 77 VAL B CA 1
ATOM 1576 C C . VAL B 1 77 ? 2.268 -20.75 -10.57 1 90.19 77 VAL B C 1
ATOM 1578 O O . VAL B 1 77 ? 1.284 -21.219 -11.148 1 90.19 77 VAL B O 1
ATOM 1581 N N . LEU B 1 78 ? 2.578 -19.531 -10.516 1 89.88 78 LEU B N 1
ATOM 1582 C CA . LEU B 1 78 ? 1.646 -18.547 -11.055 1 89.88 78 LEU B CA 1
ATOM 1583 C C . LEU B 1 78 ? 1.905 -18.312 -12.539 1 89.88 78 LEU B C 1
ATOM 1585 O O . LEU B 1 78 ? 1.095 -17.688 -13.227 1 89.88 78 LEU B O 1
ATOM 1589 N N . GLN B 1 79 ? 3.074 -18.891 -12.883 1 84.81 79 GLN B N 1
ATOM 1590 C CA . GLN B 1 79 ? 3.381 -18.812 -14.305 1 84.81 79 GLN B CA 1
ATOM 1591 C C . GLN B 1 79 ? 2.332 -19.562 -15.133 1 84.81 79 GLN B C 1
ATOM 1593 O O . GLN B 1 79 ? 1.973 -20.688 -14.812 1 84.81 79 GLN B O 1
ATOM 1598 N N . GLY B 1 80 ? 1.52 -18.859 -15.859 1 77.81 80 GLY B N 1
ATOM 1599 C CA . GLY B 1 80 ? 0.484 -19.469 -16.672 1 77.81 80 GLY B CA 1
ATOM 1600 C C . GLY B 1 80 ? -0.915 -19.016 -16.297 1 77.81 80 GLY B C 1
ATOM 1601 O O . GLY B 1 80 ? -1.874 -19.281 -17.031 1 77.81 80 GLY B O 1
ATOM 1602 N N . ARG B 1 81 ? -0.802 -18.594 -15.18 1 80.25 81 ARG B N 1
ATOM 1603 C CA . ARG B 1 81 ? -2.078 -18 -14.812 1 80.25 81 ARG B CA 1
ATOM 1604 C C . ARG B 1 81 ? -2.221 -16.609 -15.43 1 80.25 81 ARG B C 1
ATOM 1606 O O . ARG B 1 81 ? -1.285 -16.094 -16.047 1 80.25 81 ARG B O 1
ATOM 1613 N N . ASN B 1 82 ? -3.305 -16.109 -15.844 1 83.5 82 ASN B N 1
ATOM 1614 C CA . ASN B 1 82 ? -3.604 -14.812 -16.438 1 83.5 82 ASN B CA 1
ATOM 1615 C C . ASN B 1 82 ? -3.201 -13.664 -15.516 1 83.5 82 ASN B C 1
ATOM 1617 O O . ASN B 1 82 ? -4.023 -12.812 -15.18 1 83.5 82 ASN B O 1
ATOM 1621 N N . ILE B 1 83 ? -1.886 -13.773 -15.062 1 89.75 83 ILE B N 1
ATOM 1622 C CA . ILE B 1 83 ? -1.32 -12.695 -14.258 1 89.75 83 ILE B CA 1
ATOM 1623 C C . ILE B 1 83 ? -0.32 -11.898 -15.094 1 89.75 83 ILE B C 1
ATOM 1625 O O . ILE B 1 83 ? 0.491 -12.477 -15.82 1 89.75 83 ILE B O 1
ATOM 1629 N N . ARG B 1 84 ? -0.43 -10.656 -15.016 1 93.38 84 ARG B N 1
ATOM 1630 C CA . ARG B 1 84 ? 0.508 -9.773 -15.703 1 93.38 84 ARG B CA 1
ATOM 1631 C C . ARG B 1 84 ? 1.657 -9.375 -14.789 1 93.38 84 ARG B C 1
ATOM 1633 O O . ARG B 1 84 ? 1.525 -8.445 -13.984 1 93.38 84 ARG B O 1
ATOM 1640 N N . PHE B 1 85 ? 2.799 -10.016 -14.969 1 95.38 85 PHE B N 1
ATOM 1641 C CA . PHE B 1 85 ? 4.02 -9.672 -14.242 1 95.38 85 PHE B CA 1
ATOM 1642 C C . PHE B 1 85 ? 4.727 -8.492 -14.906 1 95.38 85 PHE B C 1
ATOM 1644 O O . PHE B 1 85 ? 4.762 -8.391 -16.125 1 95.38 85 PHE B O 1
ATOM 1651 N N . LEU B 1 86 ? 5.262 -7.684 -14.078 1 95.5 86 LEU B N 1
ATOM 1652 C CA . LEU B 1 86 ? 6.012 -6.535 -14.578 1 95.5 86 LEU B CA 1
ATOM 1653 C C . LEU B 1 86 ? 7.488 -6.875 -14.734 1 95.5 86 LEU B C 1
ATOM 1655 O O . LEU B 1 86 ? 8.234 -6.137 -15.375 1 95.5 86 LEU B O 1
ATOM 1659 N N . SER B 1 87 ? 7.906 -7.949 -14.133 1 91.25 87 SER B N 1
ATOM 1660 C CA . SER B 1 87 ? 9.25 -8.5 -14.258 1 91.25 87 SER B CA 1
ATOM 1661 C C . SER B 1 87 ? 9.281 -9.977 -13.875 1 91.25 87 SER B C 1
ATOM 1663 O O . SER B 1 87 ? 8.328 -10.484 -13.273 1 91.25 87 SER B O 1
ATOM 1665 N N . GLU B 1 88 ? 10.43 -10.555 -14.359 1 95.44 88 GLU B N 1
ATOM 1666 C CA . GLU B 1 88 ? 10.766 -11.812 -13.695 1 95.44 88 GLU B CA 1
ATOM 1667 C C . GLU B 1 88 ? 11.258 -11.57 -12.273 1 95.44 88 GLU B C 1
ATOM 1669 O O . GLU B 1 88 ? 11.57 -10.438 -11.906 1 95.44 88 GLU B O 1
ATOM 1674 N N . PRO B 1 89 ? 11.18 -12.727 -11.422 1 97.38 89 PRO B N 1
ATOM 1675 C CA . PRO B 1 89 ? 11.797 -12.539 -10.109 1 97.38 89 PRO B CA 1
ATOM 1676 C C . PRO B 1 89 ? 13.227 -12.016 -10.203 1 97.38 89 PRO B C 1
ATOM 1678 O O . PRO B 1 89 ? 13.992 -12.438 -11.078 1 97.38 89 PRO B O 1
ATOM 1681 N N . PHE B 1 90 ? 13.508 -11.086 -9.328 1 97.12 90 PHE B N 1
ATOM 1682 C CA . PHE B 1 90 ? 14.844 -10.508 -9.328 1 97.12 90 PHE B CA 1
ATOM 1683 C C . PHE B 1 90 ? 15.414 -10.469 -7.91 1 97.12 90 PHE B C 1
ATOM 1685 O O . PHE B 1 90 ? 14.664 -10.367 -6.938 1 97.12 90 PHE B O 1
ATOM 1692 N N . ARG B 1 91 ? 16.781 -10.5 -7.848 1 96.19 91 ARG B N 1
ATOM 1693 C CA . ARG B 1 91 ? 17.469 -10.516 -6.566 1 96.19 91 ARG B CA 1
ATOM 1694 C C . ARG B 1 91 ? 17.516 -9.125 -5.949 1 96.19 91 ARG B C 1
ATOM 1696 O O . ARG B 1 91 ? 17.75 -8.141 -6.648 1 96.19 91 ARG B O 1
ATOM 1703 N N . ILE B 1 92 ? 17.234 -9.109 -4.668 1 94.19 92 ILE B N 1
ATOM 1704 C CA . ILE B 1 92 ? 17.484 -7.914 -3.865 1 94.19 92 ILE B CA 1
ATOM 1705 C C . ILE B 1 92 ? 18.453 -8.242 -2.734 1 94.19 92 ILE B C 1
ATOM 1707 O O . ILE B 1 92 ? 18.938 -9.375 -2.631 1 94.19 92 ILE B O 1
ATOM 1711 N N . ARG B 1 93 ? 18.844 -7.258 -1.95 1 90.75 93 ARG B N 1
ATOM 1712 C CA . ARG B 1 93 ? 19.859 -7.438 -0.913 1 90.75 93 ARG B CA 1
ATOM 1713 C C . ARG B 1 93 ? 19.438 -8.531 0.07 1 90.75 93 ARG B C 1
ATOM 1715 O O . ARG B 1 93 ? 20.281 -9.258 0.589 1 90.75 93 ARG B O 1
ATOM 1722 N N . THR B 1 94 ? 18.156 -8.672 0.269 1 91.94 94 THR B N 1
ATOM 1723 C CA . THR B 1 94 ? 17.672 -9.508 1.358 1 91.94 94 THR B CA 1
ATOM 1724 C C . THR B 1 94 ? 17.031 -10.781 0.816 1 91.94 94 THR B C 1
ATOM 1726 O O . THR B 1 94 ? 16.531 -11.609 1.584 1 91.94 94 THR B O 1
ATOM 1729 N N . GLY B 1 95 ? 16.938 -10.961 -0.478 1 97 95 GLY B N 1
ATOM 1730 C CA . GLY B 1 95 ? 16.312 -12.109 -1.097 1 97 95 GLY B CA 1
ATOM 1731 C C . GLY B 1 95 ? 15.836 -11.844 -2.514 1 97 95 GLY B C 1
ATOM 1732 O O . GLY B 1 95 ? 16.594 -11.344 -3.342 1 97 95 GLY B O 1
ATOM 1733 N N . TRP B 1 96 ? 14.562 -12.273 -2.75 1 97.88 96 TRP B N 1
ATOM 1734 C CA . TRP B 1 96 ? 13.992 -12.133 -4.086 1 97.88 96 TRP B CA 1
ATOM 1735 C C . TRP B 1 96 ? 12.688 -11.336 -4.039 1 97.88 96 TRP B C 1
ATOM 1737 O O . TRP B 1 96 ? 11.969 -11.375 -3.041 1 97.88 96 TRP B O 1
ATOM 1747 N N . ALA B 1 97 ? 12.422 -10.695 -5.16 1 98 97 ALA B N 1
ATOM 1748 C CA . ALA B 1 97 ? 11.172 -9.961 -5.309 1 98 97 ALA B CA 1
ATOM 1749 C C . ALA B 1 97 ? 10.602 -10.117 -6.715 1 98 97 ALA B C 1
ATOM 1751 O O . ALA B 1 97 ? 11.32 -10.508 -7.641 1 98 97 ALA B O 1
ATOM 1752 N N . VAL B 1 98 ? 9.344 -9.891 -6.84 1 97.38 98 VAL B N 1
ATOM 1753 C CA . VAL B 1 98 ? 8.672 -9.828 -8.133 1 97.38 98 VAL B CA 1
ATOM 1754 C C . VAL B 1 98 ? 7.473 -8.883 -8.039 1 97.38 98 VAL B C 1
ATOM 1756 O O . VAL B 1 98 ? 6.801 -8.82 -7.012 1 97.38 98 VAL B O 1
ATOM 1759 N N . GLU B 1 99 ? 7.246 -8.102 -9.07 1 97.38 99 GLU B N 1
ATOM 1760 C CA . GLU B 1 99 ? 6.102 -7.199 -9.117 1 97.38 99 GLU B CA 1
ATOM 1761 C C . GLU B 1 99 ? 5.137 -7.586 -10.234 1 97.38 99 GLU B C 1
ATOM 1763 O O . GLU B 1 99 ? 5.559 -8.117 -11.266 1 97.38 99 GLU B O 1
ATOM 1768 N N . PHE B 1 100 ? 3.898 -7.324 -10.023 1 97.12 100 PHE B N 1
ATOM 1769 C CA . PHE B 1 100 ? 2.809 -7.605 -10.945 1 97.12 100 PHE B CA 1
ATOM 1770 C C . PHE B 1 100 ? 1.657 -6.629 -10.742 1 97.12 100 PHE B C 1
ATOM 1772 O O . PHE B 1 100 ? 1.706 -5.785 -9.844 1 97.12 100 PHE B O 1
ATOM 1779 N N . VAL B 1 101 ? 0.687 -6.695 -11.641 1 97.44 101 VAL B N 1
ATOM 1780 C CA . VAL B 1 101 ? -0.514 -5.887 -11.461 1 97.44 101 VAL B CA 1
ATOM 1781 C C . VAL B 1 101 ? -1.723 -6.793 -11.242 1 97.44 101 VAL B C 1
ATOM 1783 O O . VAL B 1 101 ? -1.812 -7.871 -11.836 1 97.44 101 VAL B O 1
ATOM 1786 N N . ASP B 1 102 ? -2.602 -6.352 -10.336 1 97.44 102 ASP B N 1
ATOM 1787 C CA . ASP B 1 102 ? -3.85 -7.086 -10.148 1 97.44 102 ASP B CA 1
ATOM 1788 C C . ASP B 1 102 ? -4.809 -6.84 -11.312 1 97.44 102 ASP B C 1
ATOM 1790 O O . ASP B 1 102 ? -4.496 -6.086 -12.234 1 97.44 102 ASP B O 1
ATOM 1794 N N . PRO B 1 103 ? -5.965 -7.465 -11.391 1 97.12 103 PRO B N 1
ATOM 1795 C CA . PRO B 1 103 ? -6.895 -7.355 -12.516 1 97.12 103 PRO B CA 1
ATOM 1796 C C . PRO B 1 103 ? -7.348 -5.918 -12.766 1 97.12 103 PRO B C 1
ATOM 1798 O O . PRO B 1 103 ? -7.867 -5.613 -13.844 1 97.12 103 PRO B O 1
ATOM 1801 N N . SER B 1 104 ? -7.242 -5.039 -11.805 1 97.94 104 SER B N 1
ATOM 1802 C CA . SER B 1 104 ? -7.652 -3.646 -11.93 1 97.94 104 SER B CA 1
ATOM 1803 C C . SER B 1 104 ? -6.445 -2.727 -12.094 1 97.94 104 SER B C 1
ATOM 1805 O O . SER B 1 104 ? -6.547 -1.518 -11.875 1 97.94 104 SER B O 1
ATOM 1807 N N . SER B 1 105 ? -5.273 -3.305 -12.273 1 97.56 105 SER B N 1
ATOM 1808 C CA . SER B 1 105 ? -4.031 -2.619 -12.617 1 97.56 105 SER B CA 1
ATOM 1809 C C . SER B 1 105 ? -3.395 -1.976 -11.391 1 97.56 105 SER B C 1
ATOM 1811 O O . SER B 1 105 ? -2.604 -1.038 -11.516 1 97.56 105 SER B O 1
ATOM 1813 N N . ASN B 1 106 ? -3.811 -2.371 -10.211 1 98.38 106 ASN B N 1
ATOM 1814 C CA . ASN B 1 106 ? -3.033 -2.016 -9.031 1 98.38 106 ASN B CA 1
ATOM 1815 C C . ASN B 1 106 ? -1.711 -2.775 -8.977 1 98.38 106 ASN B C 1
ATOM 1817 O O . ASN B 1 106 ? -1.67 -3.977 -9.25 1 98.38 106 ASN B O 1
ATOM 1821 N N . ARG B 1 107 ? -0.684 -2.031 -8.617 1 98.38 107 ARG B N 1
ATOM 1822 C CA . ARG B 1 107 ? 0.629 -2.666 -8.57 1 98.38 107 ARG B CA 1
ATOM 1823 C C . ARG B 1 107 ? 0.901 -3.26 -7.191 1 98.38 107 ARG B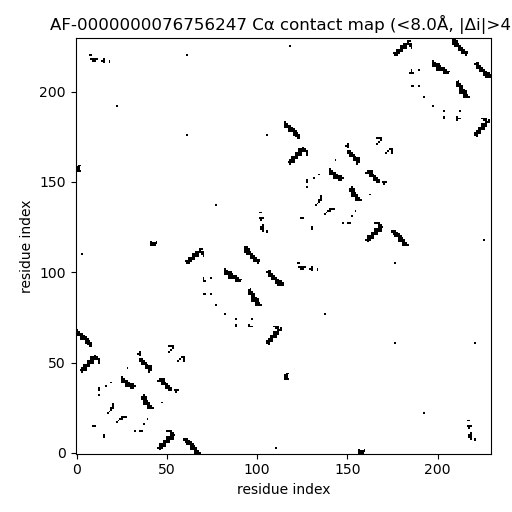 C 1
ATOM 1825 O O . ARG B 1 107 ? 0.688 -2.6 -6.172 1 98.38 107 ARG B O 1
ATOM 1832 N N . LEU B 1 108 ? 1.352 -4.543 -7.184 1 98.25 108 LEU B N 1
ATOM 1833 C CA . LEU B 1 108 ? 1.764 -5.262 -5.984 1 98.25 108 LEU B CA 1
ATOM 1834 C C . LEU B 1 108 ? 3.109 -5.945 -6.195 1 98.25 108 LEU B C 1
ATOM 1836 O O . LEU B 1 108 ? 3.559 -6.105 -7.332 1 98.25 108 LEU B O 1
ATOM 1840 N N . GLY B 1 109 ? 3.707 -6.234 -5.105 1 97.62 109 GLY B N 1
ATOM 1841 C CA . GLY B 1 109 ? 4.926 -7.027 -5.141 1 97.62 109 GLY B CA 1
ATOM 1842 C C . GLY B 1 109 ? 4.961 -8.109 -4.078 1 97.62 109 GLY B C 1
ATOM 1843 O O . GLY B 1 109 ? 4.324 -7.98 -3.029 1 97.62 109 GLY B O 1
ATOM 1844 N N . LEU B 1 110 ? 5.672 -9.164 -4.402 1 97.38 110 LEU B N 1
ATOM 1845 C CA . LEU B 1 110 ? 6.039 -10.195 -3.436 1 97.38 110 LEU B CA 1
ATOM 1846 C C . LEU B 1 110 ? 7.531 -10.148 -3.133 1 97.38 110 LEU B C 1
ATOM 1848 O O . LEU B 1 110 ? 8.344 -9.891 -4.023 1 97.38 110 LEU B O 1
ATOM 1852 N N . VAL B 1 111 ? 7.844 -10.406 -1.893 1 97.94 111 VAL B N 1
ATOM 1853 C CA . VAL B 1 111 ? 9.25 -10.406 -1.49 1 97.94 111 VAL B CA 1
ATOM 1854 C C . VAL B 1 111 ? 9.5 -11.539 -0.493 1 97.94 111 VAL B C 1
ATOM 1856 O O . VAL B 1 111 ? 8.609 -11.898 0.279 1 97.94 111 VAL B O 1
ATOM 1859 N N . ASP B 1 112 ? 10.633 -12.141 -0.625 1 98.12 112 ASP B N 1
ATOM 1860 C CA . ASP B 1 112 ? 11.062 -13.117 0.366 1 98.12 112 ASP B CA 1
ATOM 1861 C C . ASP B 1 112 ? 12.43 -12.758 0.948 1 98.12 112 ASP B C 1
ATOM 1863 O O . ASP B 1 112 ? 13.039 -11.766 0.534 1 98.12 112 ASP B O 1
ATOM 1867 N N . TYR B 1 113 ? 12.852 -13.344 1.985 1 95.81 113 TYR B N 1
ATOM 1868 C CA . TYR B 1 113 ? 14.133 -13.102 2.645 1 95.81 113 TYR B CA 1
ATOM 1869 C C . TYR B 1 113 ? 14.969 -14.375 2.697 1 95.81 113 TYR B C 1
ATOM 1871 O O . TYR B 1 113 ? 15.578 -14.68 3.725 1 95.81 113 TYR B O 1
ATOM 1879 N N . GLN B 1 114 ? 14.898 -15.188 1.602 1 86.44 114 GLN B N 1
ATOM 1880 C CA . GLN B 1 114 ? 15.672 -16.422 1.461 1 86.44 114 GLN B CA 1
ATOM 1881 C C . GLN B 1 114 ? 17.094 -16.125 0.99 1 86.44 114 GLN B C 1
ATOM 1883 O O . GLN B 1 114 ? 17.297 -15.664 -0.138 1 86.44 114 GLN B O 1
ATOM 1888 N N . GLU B 1 115 ? 18.031 -15.562 1.83 1 67 115 GLU B N 1
ATOM 1889 C CA . GLU B 1 115 ? 19.422 -15.344 1.468 1 67 115 GLU B CA 1
ATOM 1890 C C . GLU B 1 115 ? 20.094 -16.641 1.007 1 67 115 GLU B C 1
ATOM 1892 O O . GLU B 1 115 ? 19.703 -17.734 1.444 1 67 115 GLU B O 1
#

Organism: NCBI:txid1073362